Protein AF-A0A8S3XN56-F1 (afdb_monomer)

Organism: Parnassius apollo (NCBI:txid110799)

Structure (mmCIF, N/CA/C/O backbone):
data_AF-A0A8S3XN56-F1
#
_entry.id   AF-A0A8S3XN56-F1
#
loop_
_atom_site.group_PDB
_atom_site.id
_atom_site.type_symbol
_atom_site.label_atom_id
_atom_site.label_alt_id
_atom_site.label_comp_id
_atom_site.label_asym_id
_atom_site.label_entity_id
_atom_site.label_seq_id
_atom_site.pdbx_PDB_ins_code
_atom_site.Cartn_x
_atom_site.Cartn_y
_atom_site.Cartn_z
_atom_site.occupancy
_atom_site.B_iso_or_equiv
_atom_site.auth_seq_id
_atom_site.auth_comp_id
_atom_site.auth_asym_id
_atom_site.auth_atom_id
_atom_site.pdbx_PDB_model_num
ATOM 1 N N . MET A 1 1 ? 50.024 -3.790 -60.021 1.00 42.94 1 MET A N 1
ATOM 2 C CA . MET A 1 1 ? 49.875 -4.153 -61.451 1.00 42.94 1 MET A CA 1
ATOM 3 C C . MET A 1 1 ? 49.560 -2.948 -62.356 1.00 42.94 1 MET A C 1
ATOM 5 O O . MET A 1 1 ? 49.848 -3.046 -63.538 1.00 42.94 1 MET A O 1
ATOM 9 N N . SER A 1 2 ? 49.097 -1.800 -61.823 1.00 45.38 2 SER A N 1
ATOM 10 C CA . SER A 1 2 ? 48.849 -0.550 -62.585 1.00 45.38 2 SER A CA 1
ATOM 11 C C . SER A 1 2 ? 50.076 0.067 -63.274 1.00 45.38 2 SER A C 1
ATOM 13 O O . SER A 1 2 ? 50.008 0.407 -64.447 1.00 45.38 2 SER A O 1
ATOM 15 N N . ILE A 1 3 ? 51.227 0.124 -62.593 1.00 49.91 3 ILE A N 1
ATOM 16 C CA . ILE A 1 3 ? 52.418 0.859 -63.076 1.00 49.91 3 ILE A CA 1
ATOM 17 C C . ILE A 1 3 ? 52.986 0.272 -64.388 1.00 49.91 3 ILE A C 1
ATOM 19 O O . ILE A 1 3 ? 53.535 0.988 -65.223 1.00 49.91 3 ILE A O 1
ATOM 23 N N . LYS A 1 4 ? 52.823 -1.042 -64.613 1.00 47.56 4 LYS A N 1
ATOM 24 C CA . LYS A 1 4 ? 53.266 -1.703 -65.854 1.00 47.56 4 LYS A CA 1
ATOM 25 C C . LYS A 1 4 ? 52.364 -1.373 -67.045 1.00 47.56 4 LYS A C 1
ATOM 27 O O . LYS A 1 4 ? 52.871 -1.229 -68.156 1.00 47.56 4 LYS A O 1
ATOM 32 N N . LEU A 1 5 ? 51.053 -1.238 -66.826 1.00 55.50 5 LEU A N 1
ATOM 33 C CA . LEU A 1 5 ? 50.118 -0.876 -67.893 1.00 55.50 5 LEU A CA 1
ATOM 34 C C . LEU A 1 5 ? 50.294 0.594 -68.303 1.00 55.50 5 LEU A C 1
ATOM 36 O O . LEU A 1 5 ? 50.349 0.884 -69.495 1.00 55.50 5 LEU A O 1
ATOM 40 N N . GLU A 1 6 ? 50.496 1.492 -67.333 1.00 56.78 6 GLU A N 1
ATOM 41 C CA . GLU A 1 6 ? 50.754 2.919 -67.587 1.00 56.78 6 GLU A CA 1
ATOM 42 C C . GLU A 1 6 ? 52.058 3.150 -68.360 1.00 56.78 6 GLU A C 1
ATOM 44 O O . GLU A 1 6 ? 52.083 3.913 -69.325 1.00 56.78 6 GLU A O 1
ATOM 49 N N . SER A 1 7 ? 53.132 2.435 -68.004 1.00 53.41 7 SER A N 1
ATOM 50 C CA . SER A 1 7 ? 54.421 2.543 -68.699 1.00 53.41 7 SER A CA 1
ATOM 51 C C . SER A 1 7 ? 54.351 2.060 -70.152 1.00 53.41 7 SER A C 1
ATOM 53 O O . SER A 1 7 ? 54.976 2.654 -71.030 1.00 53.41 7 SER A O 1
ATOM 55 N N . THR A 1 8 ? 53.558 1.021 -70.423 1.00 66.25 8 THR A N 1
ATOM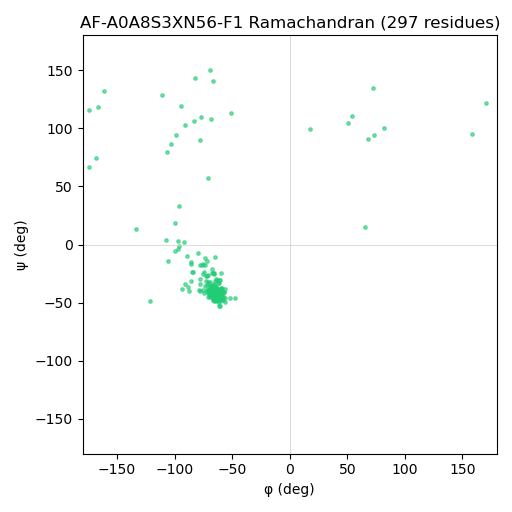 56 C CA . THR A 1 8 ? 53.422 0.465 -71.776 1.00 66.25 8 THR A CA 1
ATOM 57 C C . THR A 1 8 ? 52.564 1.372 -72.662 1.00 66.25 8 THR A C 1
ATOM 59 O O . THR A 1 8 ? 52.899 1.602 -73.821 1.00 66.25 8 THR A O 1
ATOM 62 N N . PHE A 1 9 ? 51.495 1.954 -72.113 1.00 68.69 9 PHE A N 1
ATOM 63 C CA . PHE A 1 9 ? 50.635 2.890 -72.838 1.00 68.69 9 PHE A CA 1
ATOM 64 C C . PHE A 1 9 ? 51.354 4.207 -73.164 1.00 68.69 9 PHE A C 1
ATOM 66 O O . PHE A 1 9 ? 51.283 4.690 -74.295 1.00 68.69 9 PHE A O 1
ATOM 73 N N . LEU A 1 10 ? 52.128 4.741 -72.214 1.00 69.94 10 LEU A N 1
ATOM 74 C CA . LEU A 1 10 ? 52.935 5.940 -72.436 1.00 69.94 10 LEU A CA 1
ATOM 75 C C . LEU A 1 10 ? 54.013 5.703 -73.504 1.00 69.94 10 LEU A C 1
ATOM 77 O O . LEU A 1 10 ? 54.217 6.556 -74.365 1.00 69.94 10 LEU A O 1
ATOM 81 N N . ALA A 1 11 ? 54.637 4.521 -73.518 1.00 68.44 11 ALA A N 1
ATOM 82 C CA . ALA A 1 11 ? 55.579 4.145 -74.569 1.00 68.44 11 ALA A CA 1
ATOM 83 C C . ALA A 1 11 ? 54.917 4.107 -75.960 1.00 68.44 11 ALA A C 1
ATOM 85 O O . ALA A 1 11 ? 55.487 4.623 -76.920 1.00 68.44 11 ALA A O 1
ATOM 86 N N . PHE A 1 12 ? 53.696 3.574 -76.076 1.00 71.38 12 PHE A N 1
ATOM 87 C CA . PHE A 1 12 ? 52.957 3.564 -77.344 1.00 71.38 12 PHE A CA 1
ATOM 88 C C . PHE A 1 12 ? 52.574 4.968 -77.825 1.00 71.38 12 PHE A C 1
ATOM 90 O O . PHE A 1 12 ? 52.713 5.257 -79.014 1.00 71.38 12 PHE A O 1
ATOM 97 N N . ILE A 1 13 ? 52.152 5.856 -76.920 1.00 75.19 13 ILE A N 1
ATOM 98 C CA . ILE A 1 13 ? 51.856 7.256 -77.261 1.00 75.19 13 ILE A CA 1
ATOM 99 C C . ILE A 1 13 ? 53.116 7.971 -77.757 1.00 75.19 13 ILE A C 1
ATOM 101 O O . ILE A 1 13 ? 53.068 8.650 -78.781 1.00 75.19 13 ILE A O 1
ATOM 105 N N . VAL A 1 14 ? 54.254 7.785 -77.084 1.00 71.69 14 VAL A N 1
ATOM 106 C CA . VAL A 1 14 ? 55.530 8.388 -77.500 1.00 71.69 14 VAL A CA 1
ATOM 107 C C . VAL A 1 14 ? 55.956 7.876 -78.878 1.00 71.69 14 VAL A C 1
ATOM 109 O O . VAL A 1 14 ? 56.330 8.677 -79.730 1.00 71.69 14 VAL A O 1
ATOM 112 N N . VAL A 1 15 ? 55.836 6.572 -79.144 1.00 70.94 15 VAL A N 1
ATOM 113 C CA . VAL A 1 15 ? 56.134 5.996 -80.468 1.00 70.94 15 VAL A CA 1
ATOM 114 C C . VAL A 1 15 ? 55.221 6.581 -81.546 1.00 70.94 15 VAL A C 1
ATOM 116 O O . VAL A 1 15 ? 55.694 6.932 -82.627 1.00 70.94 15 VAL A O 1
ATOM 119 N N . PHE A 1 16 ? 53.932 6.747 -81.254 1.00 71.31 16 PHE A N 1
ATOM 120 C CA . PHE A 1 16 ? 52.979 7.314 -82.204 1.00 71.31 16 PHE A CA 1
ATOM 121 C C . PHE A 1 16 ? 53.265 8.793 -82.498 1.00 71.31 16 PHE A C 1
ATOM 123 O O . PHE A 1 16 ? 53.235 9.205 -83.656 1.00 71.31 16 PHE A O 1
ATOM 130 N N . ILE A 1 17 ? 53.627 9.576 -81.476 1.00 71.50 17 ILE A N 1
ATOM 131 C CA . ILE A 1 17 ? 54.063 10.972 -81.624 1.00 71.50 17 ILE A CA 1
ATOM 132 C C . ILE A 1 17 ? 55.343 11.050 -82.463 1.00 71.50 17 ILE A C 1
ATOM 134 O O . ILE A 1 17 ? 55.423 11.873 -83.373 1.00 71.50 17 ILE A O 1
ATOM 138 N N . CYS A 1 18 ? 56.317 10.168 -82.220 1.00 65.00 18 CYS A N 1
ATOM 139 C CA . CYS A 1 18 ? 57.544 10.101 -83.011 1.00 65.00 18 CYS A CA 1
ATOM 140 C C . CYS A 1 18 ? 57.252 9.803 -84.488 1.00 65.00 18 CYS A C 1
ATOM 142 O O . CYS A 1 18 ? 57.761 10.508 -85.352 1.00 65.00 18 CYS A O 1
ATOM 144 N N . ILE A 1 19 ? 56.395 8.823 -84.794 1.00 67.56 19 ILE A N 1
ATOM 145 C CA . ILE A 1 19 ? 56.009 8.495 -86.179 1.00 67.56 19 ILE A CA 1
ATOM 146 C C . ILE A 1 19 ? 55.244 9.661 -86.825 1.00 67.56 19 ILE A C 1
ATOM 148 O O . ILE A 1 19 ? 55.511 10.016 -87.974 1.00 67.56 19 ILE A O 1
ATOM 152 N N . ALA A 1 20 ? 54.350 10.311 -86.077 1.00 68.62 20 ALA A N 1
ATOM 153 C CA . ALA A 1 20 ? 53.615 11.481 -86.547 1.00 68.62 20 ALA A CA 1
ATOM 154 C C . ALA A 1 20 ? 54.522 12.699 -86.809 1.00 68.62 20 ALA A C 1
ATOM 156 O O . ALA A 1 20 ? 54.166 13.537 -87.630 1.00 68.62 20 ALA A O 1
ATOM 157 N N . LEU A 1 21 ? 55.696 12.787 -86.168 1.00 66.19 21 LEU A N 1
ATOM 158 C CA . LEU A 1 21 ? 56.717 13.831 -86.371 1.00 66.19 21 LEU A CA 1
ATOM 159 C C . LEU A 1 21 ? 57.694 13.542 -87.528 1.00 66.19 21 LEU A C 1
ATOM 161 O O . LEU A 1 21 ? 58.329 14.471 -88.043 1.00 66.19 21 LEU A O 1
ATOM 165 N N . VAL A 1 22 ? 57.781 12.296 -88.004 1.00 67.69 22 VAL A N 1
ATOM 166 C CA . VAL A 1 22 ? 58.632 11.923 -89.153 1.00 67.69 22 VAL A CA 1
ATOM 167 C C . VAL A 1 22 ? 58.117 12.535 -90.462 1.00 67.69 22 VAL A C 1
ATOM 169 O O . VAL A 1 22 ? 58.895 13.079 -91.241 1.00 67.69 22 VAL A O 1
ATOM 172 N N . ILE A 1 23 ? 56.805 12.512 -90.698 1.00 63.59 23 ILE A N 1
ATOM 173 C CA . ILE A 1 23 ? 56.213 13.060 -91.932 1.00 63.59 23 ILE A CA 1
ATOM 174 C C . ILE A 1 23 ? 56.399 14.599 -92.021 1.00 63.59 23 ILE A C 1
ATOM 176 O O . ILE A 1 23 ? 56.833 15.089 -93.065 1.00 63.59 23 ILE A O 1
ATOM 180 N N . PRO A 1 24 ? 56.177 15.382 -90.944 1.00 62.69 24 PRO A N 1
ATOM 181 C CA . PRO A 1 24 ? 56.442 16.822 -90.910 1.00 62.69 24 PRO A CA 1
ATOM 182 C C . PRO A 1 24 ? 57.917 17.188 -91.058 1.00 62.69 24 PRO A C 1
ATOM 184 O O . PRO A 1 24 ? 58.244 18.127 -91.779 1.00 62.69 24 PRO A O 1
ATOM 187 N N . SER A 1 25 ? 58.819 16.458 -90.397 1.00 63.38 25 SER A N 1
ATOM 188 C CA . SER A 1 25 ? 60.258 16.734 -90.500 1.00 63.38 25 SER A CA 1
ATOM 189 C C . SER A 1 25 ? 60.778 16.499 -91.919 1.00 63.38 25 SER A C 1
ATOM 191 O O . SER A 1 25 ? 61.556 17.310 -92.422 1.00 63.38 25 SER A O 1
ATOM 193 N N . TYR A 1 26 ? 60.272 15.475 -92.610 1.00 69.06 26 TYR A N 1
ATOM 194 C CA . TYR A 1 26 ? 60.583 15.226 -94.017 1.00 69.06 26 TYR A CA 1
ATOM 195 C C . TYR A 1 26 ? 60.134 16.377 -94.936 1.00 69.06 26 TYR A C 1
ATOM 197 O O . TYR A 1 26 ? 60.900 16.821 -95.792 1.00 69.06 26 TYR A O 1
ATOM 205 N N . LEU A 1 27 ? 58.932 16.923 -94.724 1.00 64.12 27 LEU A N 1
ATOM 206 C CA . LEU A 1 27 ? 58.425 18.057 -95.506 1.00 64.12 27 LEU A CA 1
ATOM 207 C C . LEU A 1 27 ? 59.163 19.371 -95.212 1.00 64.12 27 LEU A C 1
ATOM 209 O O . LEU A 1 27 ? 59.367 20.167 -96.128 1.00 64.12 27 LEU A O 1
ATOM 213 N N . ILE A 1 28 ? 59.614 19.593 -93.973 1.00 67.00 28 ILE A N 1
ATOM 214 C CA . ILE A 1 28 ? 60.462 20.744 -93.617 1.00 67.00 28 ILE A CA 1
ATOM 215 C C . ILE A 1 28 ? 61.811 20.650 -94.331 1.00 67.00 28 ILE A C 1
ATOM 217 O O . ILE A 1 28 ? 62.260 21.639 -94.907 1.00 67.00 28 ILE A O 1
ATOM 221 N N . ILE A 1 29 ? 62.431 19.467 -94.354 1.00 67.75 29 ILE A N 1
ATOM 222 C CA . ILE A 1 29 ? 63.693 19.238 -95.069 1.00 67.75 29 ILE A CA 1
ATOM 223 C C . ILE A 1 29 ? 63.516 19.511 -96.567 1.00 67.75 29 ILE A C 1
ATOM 225 O O . ILE A 1 29 ? 64.332 20.218 -97.152 1.00 67.75 29 ILE A O 1
ATOM 229 N N . LEU A 1 30 ? 62.422 19.043 -97.174 1.00 65.12 30 LEU A N 1
ATOM 230 C CA . LEU A 1 30 ? 62.078 19.330 -98.573 1.00 65.12 30 LEU A CA 1
ATOM 231 C C . LEU A 1 30 ? 61.827 20.825 -98.824 1.00 65.12 30 LEU A C 1
ATOM 233 O O . LEU A 1 30 ? 62.267 21.363 -99.838 1.00 65.12 30 LEU A O 1
ATOM 237 N N . GLY A 1 31 ? 61.173 21.514 -97.887 1.00 65.38 31 GLY A N 1
ATOM 238 C CA . GLY A 1 31 ? 60.954 22.959 -97.944 1.00 65.38 31 GLY A CA 1
ATOM 239 C C . GLY A 1 31 ? 62.250 23.768 -97.845 1.00 65.38 31 GLY A C 1
ATOM 240 O O . GLY A 1 31 ? 62.410 24.750 -98.568 1.00 65.38 31 GLY A O 1
ATOM 241 N N . ILE A 1 32 ? 63.188 23.336 -96.998 1.00 69.00 32 ILE A N 1
ATOM 242 C CA . ILE A 1 32 ? 64.520 23.937 -96.863 1.00 69.00 32 ILE A CA 1
ATOM 243 C C . ILE A 1 32 ? 65.358 23.660 -98.119 1.00 69.00 32 ILE A C 1
ATOM 245 O O . ILE A 1 32 ? 65.963 24.584 -98.651 1.00 69.00 32 ILE A O 1
ATOM 249 N N . LEU A 1 33 ? 65.341 22.433 -98.651 1.00 65.50 33 LEU A N 1
ATOM 250 C CA . LEU A 1 33 ? 66.016 22.075 -99.907 1.00 65.50 33 LEU A CA 1
ATOM 251 C C . LEU A 1 33 ? 65.497 22.891 -101.096 1.00 65.50 33 LEU A C 1
ATOM 253 O O . LEU A 1 33 ? 66.298 23.357 -101.899 1.00 65.50 33 LEU A O 1
ATOM 257 N N . ALA A 1 34 ? 64.186 23.128 -101.175 1.00 61.50 34 ALA A N 1
ATOM 258 C CA . ALA A 1 34 ? 63.589 23.974 -102.207 1.00 61.50 34 ALA A CA 1
ATOM 259 C C . ALA A 1 34 ? 63.950 25.466 -102.046 1.00 61.50 34 ALA A C 1
ATOM 261 O O . ALA A 1 34 ? 64.078 26.187 -103.035 1.00 61.50 34 ALA A O 1
ATOM 262 N N . LEU A 1 35 ? 64.132 25.946 -100.810 1.00 60.94 35 LEU A N 1
ATOM 263 C CA . LEU A 1 35 ? 64.611 27.307 -100.535 1.00 60.94 35 LEU A CA 1
ATOM 264 C C . LEU A 1 35 ? 66.091 27.477 -100.902 1.00 60.94 35 LEU A C 1
ATOM 266 O O . LEU A 1 35 ? 66.457 28.498 -101.477 1.00 60.94 35 LEU A O 1
ATOM 270 N N . ILE A 1 36 ? 66.921 26.469 -100.624 1.00 62.78 36 ILE A N 1
ATOM 271 C CA . ILE A 1 36 ? 68.349 26.465 -100.969 1.00 62.78 36 ILE A CA 1
ATOM 272 C C . ILE A 1 36 ? 68.543 26.321 -102.486 1.00 62.78 36 ILE A C 1
ATOM 274 O O . ILE A 1 36 ? 69.375 27.016 -103.062 1.00 62.78 36 ILE A O 1
ATOM 278 N N . SER A 1 37 ? 67.746 25.489 -103.169 1.00 57.16 37 SER A N 1
ATOM 279 C CA . SER A 1 37 ? 67.800 25.402 -104.636 1.00 57.16 37 SER A CA 1
ATOM 280 C C . SER A 1 37 ? 67.358 26.711 -105.290 1.00 57.16 37 SER A C 1
ATOM 282 O O . SER A 1 37 ? 67.952 27.136 -106.275 1.00 57.16 37 SER A O 1
ATOM 284 N N . SER A 1 38 ? 66.365 27.392 -104.707 1.00 56.84 38 SER A N 1
ATOM 285 C CA . SER A 1 38 ? 65.930 28.714 -105.163 1.00 56.84 38 SER A CA 1
ATOM 286 C C . SER A 1 38 ? 66.979 29.805 -104.936 1.00 56.84 38 SER A C 1
ATOM 288 O O . SER A 1 38 ? 66.940 30.802 -105.650 1.00 56.84 38 SER A O 1
ATOM 290 N N . SER A 1 39 ? 67.897 29.652 -103.975 1.00 51.72 39 SER A N 1
ATOM 291 C CA . SER A 1 39 ? 68.982 30.618 -103.756 1.00 51.72 39 SER A CA 1
ATOM 292 C C . SER A 1 39 ? 70.242 30.319 -104.576 1.00 51.72 39 SER A C 1
ATOM 294 O O . SER A 1 39 ? 71.150 31.141 -104.579 1.00 51.72 39 SER A O 1
ATOM 296 N N . SER A 1 40 ? 70.325 29.153 -105.231 1.00 48.62 40 SER A N 1
ATOM 297 C CA . SER A 1 40 ? 71.518 28.691 -105.961 1.00 48.62 40 SER A CA 1
ATOM 298 C C . SER A 1 40 ? 71.457 28.913 -107.479 1.00 48.62 40 SER A C 1
ATOM 300 O O . SER A 1 40 ? 72.450 28.658 -108.159 1.00 48.62 40 SER A O 1
ATOM 302 N N . SER A 1 41 ? 70.335 29.379 -108.033 1.00 49.50 41 SER A N 1
ATOM 303 C CA . SER A 1 41 ? 70.214 29.704 -109.461 1.00 49.50 41 SER A CA 1
ATOM 304 C C . SER A 1 41 ? 70.269 31.212 -109.678 1.00 49.50 41 SER A C 1
ATOM 306 O O . SER A 1 41 ? 69.244 31.886 -109.740 1.00 49.50 41 SER A O 1
ATOM 308 N N . GLY A 1 42 ? 71.492 31.723 -109.794 1.00 41.22 42 GLY A N 1
ATOM 309 C CA . GLY A 1 42 ? 71.776 33.103 -110.161 1.00 41.22 42 GLY A CA 1
ATOM 310 C C . GLY A 1 42 ? 73.270 33.336 -110.351 1.00 41.22 42 GLY A C 1
ATOM 311 O O . GLY A 1 42 ? 73.854 34.015 -109.523 1.00 41.22 42 GLY A O 1
ATOM 312 N N . ASP A 1 43 ? 73.870 32.719 -111.378 1.00 40.47 43 ASP A N 1
ATOM 313 C CA . ASP A 1 43 ? 74.909 33.361 -112.199 1.00 40.47 43 ASP A CA 1
ATOM 314 C C . ASP A 1 43 ? 75.188 32.580 -113.508 1.00 40.47 43 ASP A C 1
ATOM 316 O O . ASP A 1 43 ? 75.593 31.420 -113.512 1.00 40.47 43 ASP A O 1
ATOM 320 N N . GLU A 1 44 ? 74.916 33.303 -114.599 1.00 41.41 44 GLU A N 1
ATOM 321 C CA . GLU A 1 44 ? 75.555 33.345 -115.925 1.00 41.41 44 GLU A CA 1
ATOM 322 C C . GLU A 1 44 ? 75.275 32.340 -117.086 1.00 41.41 44 GLU A C 1
ATOM 324 O O . GLU A 1 44 ? 75.846 31.262 -117.194 1.00 41.41 44 GLU A O 1
ATOM 329 N N . ILE A 1 45 ? 74.420 32.837 -118.007 1.00 43.78 45 ILE A N 1
ATOM 330 C CA . ILE A 1 45 ? 74.507 32.988 -119.489 1.00 43.78 45 ILE A CA 1
ATOM 331 C C . ILE A 1 45 ? 74.834 31.767 -120.394 1.00 43.78 45 ILE A C 1
ATOM 333 O O . ILE A 1 45 ? 75.974 31.342 -120.496 1.00 43.78 45 ILE A O 1
ATOM 337 N N . GLU A 1 46 ? 73.852 31.299 -121.188 1.00 36.97 46 GLU A N 1
ATOM 338 C CA . GLU A 1 46 ? 73.750 31.519 -122.657 1.00 36.97 46 GLU A CA 1
ATOM 339 C C . GLU A 1 46 ? 72.649 30.656 -123.316 1.00 36.97 46 GLU A C 1
ATOM 341 O O . GLU A 1 46 ? 72.658 29.432 -123.286 1.00 36.97 46 GLU A O 1
ATOM 346 N N . THR A 1 47 ? 71.720 31.364 -123.965 1.00 38.91 47 THR A N 1
ATOM 347 C CA . THR A 1 47 ? 70.966 31.000 -125.179 1.00 38.91 47 THR A CA 1
ATOM 348 C C . THR A 1 47 ? 70.254 29.641 -125.243 1.00 38.91 47 THR A C 1
ATOM 350 O O . THR A 1 47 ? 70.834 28.630 -125.623 1.00 38.91 47 THR A O 1
ATOM 353 N N . GLY A 1 48 ? 68.923 29.650 -125.091 1.00 32.25 48 GLY A N 1
ATOM 354 C CA . GLY A 1 48 ? 68.102 28.567 -125.638 1.00 32.25 48 GLY A CA 1
ATOM 355 C C . GLY A 1 48 ? 66.731 28.372 -125.006 1.00 32.25 48 GLY A C 1
ATOM 356 O O . GLY A 1 48 ? 66.591 27.583 -124.087 1.00 32.25 48 GLY A O 1
ATOM 357 N N . ALA A 1 49 ? 65.729 28.989 -125.636 1.00 31.92 49 ALA A N 1
ATOM 358 C CA . ALA A 1 49 ? 64.326 28.570 -125.683 1.00 31.92 49 ALA A CA 1
ATOM 359 C C . ALA A 1 49 ? 63.429 28.699 -124.429 1.00 31.92 49 ALA A C 1
ATOM 361 O O . ALA A 1 49 ? 63.722 28.231 -123.339 1.00 31.92 49 ALA A O 1
ATOM 362 N N . LEU A 1 50 ? 62.227 29.217 -124.721 1.00 32.84 50 LEU A N 1
ATOM 363 C CA . LEU A 1 50 ? 60.964 29.049 -123.998 1.00 32.84 50 LEU A CA 1
ATOM 364 C C . LEU A 1 50 ? 60.890 29.697 -122.605 1.00 32.84 50 LEU A C 1
ATOM 366 O O . LEU A 1 50 ? 61.151 29.066 -121.592 1.00 32.84 50 LEU A O 1
ATOM 370 N N . PHE A 1 51 ? 60.433 30.951 -122.560 1.00 32.47 51 PHE A N 1
ATOM 371 C CA . PHE A 1 51 ? 59.925 31.572 -121.334 1.00 32.47 51 PHE A CA 1
ATOM 372 C C . PHE A 1 51 ? 58.506 31.058 -121.024 1.00 32.47 51 PHE A C 1
ATOM 374 O O . PHE A 1 51 ? 57.560 31.451 -121.712 1.00 32.47 51 PHE A O 1
ATOM 381 N N . PRO A 1 52 ? 58.293 30.242 -119.981 1.00 42.97 52 PRO A N 1
ATOM 382 C CA . PRO A 1 52 ? 57.222 30.484 -119.031 1.00 42.97 52 PRO A CA 1
ATOM 383 C C . PRO A 1 52 ? 57.715 31.525 -118.023 1.00 42.97 52 PRO A C 1
ATOM 385 O O . PRO A 1 52 ? 58.874 31.490 -117.654 1.00 42.97 52 PRO A O 1
ATOM 388 N N . GLU A 1 53 ? 56.861 32.432 -117.571 1.00 36.53 53 GLU A N 1
ATOM 389 C CA . GLU A 1 53 ? 57.008 33.159 -116.301 1.00 36.53 53 GLU A CA 1
ATOM 390 C C . GLU A 1 53 ? 55.725 33.985 -116.132 1.00 36.53 53 GLU A C 1
ATOM 392 O O . GLU A 1 53 ? 55.419 34.852 -116.948 1.00 36.53 53 GLU A O 1
ATOM 397 N N . THR A 1 54 ? 54.935 33.685 -115.102 1.00 37.81 54 THR A N 1
ATOM 398 C CA . THR A 1 54 ? 54.221 34.693 -114.293 1.00 37.81 54 THR A CA 1
ATOM 399 C C . THR A 1 54 ? 53.647 34.030 -113.036 1.00 37.81 54 THR A C 1
ATOM 401 O O . THR A 1 54 ? 52.463 33.730 -112.910 1.00 37.81 54 THR A O 1
ATOM 404 N N . THR A 1 55 ? 54.550 33.738 -112.100 1.00 49.06 55 THR A N 1
ATOM 405 C CA . THR A 1 55 ? 54.467 34.169 -110.693 1.00 49.06 55 THR A CA 1
ATOM 406 C C . THR A 1 55 ? 53.097 34.650 -110.163 1.00 49.06 55 THR A C 1
ATOM 408 O O . THR A 1 55 ? 52.759 35.831 -110.247 1.00 49.06 55 THR A O 1
ATOM 411 N N . LYS A 1 56 ? 52.359 33.775 -109.452 1.00 43.56 56 LYS A N 1
ATOM 412 C CA . LYS A 1 56 ? 51.484 34.188 -108.330 1.00 43.56 56 LYS A CA 1
ATOM 413 C C . LYS A 1 56 ? 51.103 33.023 -107.399 1.00 43.56 56 LYS A C 1
ATOM 415 O O . LYS A 1 56 ? 50.598 32.010 -107.852 1.00 43.56 56 LYS A O 1
ATOM 420 N N . SER A 1 57 ? 51.257 33.257 -106.088 1.00 48.34 57 SER A N 1
ATOM 421 C CA . SER A 1 57 ? 50.722 32.486 -104.944 1.00 48.34 57 SER A CA 1
ATOM 422 C C . SER A 1 57 ? 51.351 31.118 -104.620 1.00 48.34 57 SER A C 1
ATOM 424 O O . SER A 1 57 ? 50.888 30.092 -105.089 1.00 48.34 57 SER A O 1
ATOM 426 N N . ASN A 1 58 ? 52.329 31.092 -103.701 1.00 56.75 58 ASN A N 1
ATOM 427 C CA . ASN A 1 58 ? 52.767 29.857 -103.014 1.00 56.75 58 ASN A CA 1
ATOM 428 C C . ASN A 1 58 ? 52.920 30.030 -101.477 1.00 56.75 58 ASN A C 1
ATOM 430 O O . ASN A 1 58 ? 53.538 29.212 -100.798 1.00 56.75 58 ASN A O 1
ATOM 434 N N . TRP A 1 59 ? 52.394 31.129 -100.912 1.00 55.19 59 TRP A N 1
ATOM 435 C CA . TRP A 1 59 ? 52.359 31.379 -99.457 1.00 55.19 59 TRP A CA 1
ATOM 436 C C . TRP A 1 59 ? 51.076 30.846 -98.804 1.00 55.19 59 TRP A C 1
ATOM 438 O O . TRP A 1 59 ? 51.124 30.367 -97.673 1.00 55.19 59 TRP A O 1
ATOM 448 N N . GLY A 1 60 ? 49.946 30.885 -99.522 1.00 60.03 60 GLY A N 1
ATOM 449 C CA . GLY A 1 60 ? 48.656 30.388 -99.034 1.00 60.03 60 GLY A CA 1
ATOM 450 C C . GLY A 1 60 ? 48.667 28.882 -98.782 1.00 60.03 60 GLY A C 1
ATOM 451 O O . GLY A 1 60 ? 48.264 28.447 -97.710 1.00 60.03 60 GLY A O 1
ATOM 452 N N . ASP A 1 61 ? 49.228 28.104 -99.707 1.00 61.75 61 ASP A N 1
ATOM 453 C CA . ASP A 1 61 ? 49.264 26.641 -99.599 1.00 61.75 61 ASP A CA 1
ATOM 454 C C . ASP A 1 61 ? 50.175 26.173 -98.458 1.00 61.75 61 ASP A C 1
ATOM 456 O O . ASP A 1 61 ? 49.833 25.260 -97.709 1.00 61.75 61 ASP A O 1
ATOM 460 N N . LYS A 1 62 ? 51.301 26.862 -98.235 1.00 64.50 62 LYS A N 1
ATOM 461 C CA . LYS A 1 62 ? 52.203 26.584 -97.106 1.00 64.50 62 LYS A CA 1
ATOM 462 C C . LYS A 1 62 ? 51.572 26.939 -95.756 1.00 64.50 62 LYS A C 1
ATOM 464 O O . LYS A 1 62 ? 51.703 26.170 -94.804 1.00 64.50 62 LYS A O 1
ATOM 469 N N . LEU A 1 63 ? 50.861 28.066 -95.670 1.00 65.94 63 LEU A N 1
ATOM 470 C CA . LEU A 1 63 ? 50.118 28.454 -94.467 1.00 65.94 63 LEU A CA 1
ATOM 471 C C . LEU A 1 63 ? 48.960 27.481 -94.197 1.00 65.94 63 LEU A C 1
ATOM 473 O O . LEU A 1 63 ? 48.736 27.098 -93.054 1.00 65.94 63 LEU A O 1
ATOM 477 N N . LEU A 1 64 ? 48.256 27.035 -95.239 1.00 67.94 64 LEU A N 1
ATOM 478 C CA . LEU A 1 64 ? 47.159 26.073 -95.140 1.00 67.94 64 LEU A CA 1
ATOM 479 C C . LEU A 1 64 ? 47.648 24.715 -94.615 1.00 67.94 64 LEU A C 1
ATOM 481 O O . LEU A 1 64 ? 47.025 24.137 -93.725 1.00 67.94 64 LEU A O 1
ATOM 485 N N . VAL A 1 65 ? 48.795 24.228 -95.099 1.00 73.06 65 VAL A N 1
ATOM 486 C CA . VAL A 1 65 ? 49.429 22.997 -94.591 1.00 73.06 65 VAL A CA 1
ATOM 487 C C . VAL A 1 65 ? 49.859 23.158 -93.127 1.00 73.06 65 VAL A C 1
ATOM 489 O O . VAL A 1 65 ? 49.635 22.263 -92.315 1.00 73.06 65 VAL A O 1
ATOM 492 N N . PHE A 1 66 ? 50.402 24.315 -92.746 1.00 71.69 66 PHE A N 1
ATOM 493 C CA . PHE A 1 66 ? 50.755 24.587 -91.350 1.00 71.69 66 PHE A CA 1
ATOM 494 C C . PHE A 1 66 ? 49.522 24.649 -90.430 1.00 71.69 66 PHE A C 1
ATOM 496 O O . PHE A 1 66 ? 49.523 24.072 -89.344 1.00 71.69 66 PHE A O 1
ATOM 503 N N . MET A 1 67 ? 48.443 25.299 -90.872 1.00 68.12 67 MET A N 1
ATOM 504 C CA . MET A 1 67 ? 47.206 25.428 -90.094 1.00 68.12 67 MET A CA 1
ATOM 505 C C . MET A 1 67 ? 46.460 24.097 -89.967 1.00 68.12 67 MET A C 1
ATOM 507 O O . MET A 1 67 ? 45.942 23.786 -88.896 1.00 68.12 67 MET A O 1
ATOM 511 N N . THR A 1 68 ? 46.440 23.282 -91.023 1.00 72.00 68 THR A N 1
ATOM 512 C CA . THR A 1 68 ? 45.875 21.924 -90.965 1.00 72.00 68 THR A CA 1
ATOM 513 C C . THR A 1 68 ? 46.693 21.022 -90.043 1.00 72.00 68 THR A C 1
ATOM 515 O O . THR A 1 68 ? 46.114 20.283 -89.251 1.00 72.00 68 THR A O 1
ATOM 518 N N . PHE A 1 69 ? 48.022 21.143 -90.043 1.00 70.00 69 PHE A N 1
ATOM 519 C CA . PHE A 1 69 ? 48.890 20.439 -89.097 1.00 70.00 69 PHE A CA 1
ATOM 520 C C . PHE A 1 69 ? 48.639 20.854 -87.640 1.00 70.00 69 PHE A C 1
ATOM 522 O O . PHE A 1 69 ? 48.469 19.996 -86.772 1.00 70.00 69 PHE A O 1
ATOM 529 N N . PHE A 1 70 ? 48.550 22.160 -87.374 1.00 71.38 70 PHE A N 1
ATOM 530 C CA . PHE A 1 70 ? 48.221 22.675 -86.046 1.00 71.38 70 PHE A CA 1
ATOM 531 C C . PHE A 1 70 ? 46.847 22.177 -85.573 1.00 71.38 70 PHE A C 1
ATOM 533 O O . PHE A 1 70 ? 46.707 21.756 -84.426 1.00 71.38 70 PHE A O 1
ATOM 540 N N . ALA A 1 71 ? 45.854 22.144 -86.468 1.00 70.25 71 ALA A N 1
ATOM 541 C CA . ALA A 1 71 ? 44.526 21.620 -86.169 1.00 70.25 71 ALA A CA 1
ATOM 542 C C . ALA A 1 71 ? 44.545 20.116 -85.840 1.00 70.25 71 ALA A C 1
ATOM 544 O O . ALA A 1 71 ? 43.907 19.703 -84.875 1.00 70.25 71 ALA A O 1
ATOM 545 N N . VAL A 1 72 ? 45.308 19.299 -86.576 1.00 77.31 72 VAL A N 1
ATOM 546 C CA . VAL A 1 72 ? 45.427 17.855 -86.298 1.00 77.31 72 VAL A CA 1
ATOM 547 C C . VAL A 1 72 ? 46.101 17.605 -84.949 1.00 77.31 72 VAL A C 1
ATOM 549 O O . VAL A 1 72 ? 45.603 16.796 -84.168 1.00 77.31 72 VAL A O 1
ATOM 552 N N . ILE A 1 73 ? 47.177 18.330 -84.625 1.00 74.75 73 ILE A N 1
ATOM 553 C CA . ILE A 1 73 ? 47.826 18.230 -83.308 1.00 74.75 73 ILE A CA 1
ATOM 554 C C . ILE A 1 73 ? 46.857 18.627 -82.196 1.00 74.75 73 ILE A C 1
ATOM 556 O O . ILE A 1 73 ? 46.743 17.910 -81.200 1.00 74.75 73 ILE A O 1
ATOM 560 N N . LEU A 1 74 ? 46.137 19.736 -82.372 1.00 72.75 74 LEU A N 1
ATOM 561 C CA . LEU A 1 74 ? 45.135 20.187 -81.413 1.00 72.75 74 LEU A CA 1
ATOM 562 C C . LEU A 1 74 ? 44.065 19.105 -81.204 1.00 72.75 74 LEU A C 1
ATOM 564 O O . LEU A 1 74 ? 43.758 18.764 -80.065 1.00 72.75 74 LEU A O 1
ATOM 568 N N . CYS A 1 75 ? 43.554 18.497 -82.278 1.00 72.81 75 CYS A N 1
ATOM 569 C CA . CYS A 1 75 ? 42.602 17.390 -82.198 1.00 72.81 75 CYS A CA 1
ATOM 570 C C . CYS A 1 75 ? 43.177 16.173 -81.458 1.00 72.81 75 CYS A C 1
ATOM 572 O O . CYS A 1 75 ? 42.487 15.605 -80.613 1.00 72.81 75 CYS A O 1
ATOM 574 N N . CYS A 1 76 ? 44.431 15.790 -81.706 1.00 75.50 76 CYS A N 1
ATOM 575 C CA . CYS A 1 76 ? 45.075 14.689 -80.987 1.00 75.50 76 CYS A CA 1
ATOM 576 C C . CYS A 1 76 ? 45.211 14.975 -79.483 1.00 75.50 76 CYS A C 1
ATOM 578 O O . CYS A 1 76 ? 44.927 14.094 -78.671 1.00 75.50 76 CYS A O 1
ATOM 580 N N . ILE A 1 77 ? 45.584 16.203 -79.105 1.00 72.75 77 ILE A N 1
ATOM 581 C CA . ILE A 1 77 ? 45.668 16.625 -77.698 1.00 72.75 77 ILE A CA 1
ATOM 582 C C . ILE A 1 77 ? 44.283 16.582 -77.042 1.00 72.75 77 ILE A C 1
ATOM 584 O O . ILE A 1 77 ? 44.151 16.081 -75.927 1.00 72.75 77 ILE A O 1
ATOM 588 N N . LEU A 1 78 ? 43.243 17.051 -77.737 1.00 72.44 78 LEU A N 1
ATOM 589 C CA . LEU A 1 78 ? 41.870 17.034 -77.226 1.00 72.44 78 LEU A CA 1
ATOM 590 C C . LEU A 1 78 ? 41.344 15.606 -77.029 1.00 72.44 78 LEU A C 1
ATOM 592 O O . LEU A 1 78 ? 40.743 15.317 -75.995 1.00 72.44 78 LEU A O 1
ATOM 596 N N . ILE A 1 79 ? 41.600 14.696 -77.974 1.00 77.38 79 ILE A N 1
ATOM 597 C CA . ILE A 1 79 ? 41.191 13.287 -77.864 1.00 77.38 79 ILE A CA 1
ATOM 598 C C . ILE A 1 79 ? 41.931 12.602 -76.706 1.00 77.38 79 ILE A C 1
ATOM 600 O O . ILE A 1 79 ? 41.300 11.929 -75.890 1.00 77.38 79 ILE A O 1
ATOM 604 N N . ALA A 1 80 ? 43.245 12.813 -76.579 1.00 76.31 80 ALA A N 1
ATOM 605 C CA . ALA A 1 80 ? 44.026 12.280 -75.462 1.00 76.31 80 ALA A CA 1
ATOM 606 C C . ALA A 1 80 ? 43.549 12.840 -74.109 1.00 76.31 80 ALA A C 1
ATOM 608 O O . ALA A 1 80 ? 43.404 12.089 -73.143 1.00 76.31 80 ALA A O 1
ATOM 609 N N . GLY A 1 81 ? 43.234 14.138 -74.054 1.00 74.69 81 GLY A N 1
ATOM 610 C CA . GLY A 1 81 ? 42.677 14.792 -72.872 1.00 74.69 81 GLY A CA 1
ATOM 611 C C . GLY A 1 81 ? 41.326 14.209 -72.453 1.00 74.69 81 GLY A C 1
ATOM 612 O O . GLY A 1 81 ? 41.117 13.939 -71.271 1.00 74.69 81 GLY A O 1
ATOM 613 N N . MET A 1 82 ? 40.432 13.937 -73.409 1.00 76.81 82 MET A N 1
ATOM 614 C CA . MET A 1 82 ? 39.135 13.314 -73.120 1.00 76.81 82 MET A CA 1
ATOM 615 C C . MET A 1 82 ? 39.276 11.893 -72.567 1.00 76.81 82 MET A C 1
ATOM 617 O O . MET A 1 82 ? 38.578 11.543 -71.617 1.00 76.81 82 MET A O 1
ATOM 621 N N . ILE A 1 83 ? 40.193 11.088 -73.109 1.00 76.69 83 ILE A N 1
ATOM 622 C CA . ILE A 1 83 ? 40.428 9.718 -72.629 1.00 76.69 83 ILE A CA 1
ATOM 623 C C . ILE A 1 83 ? 40.962 9.736 -71.189 1.00 76.69 83 ILE A C 1
ATOM 625 O O . ILE A 1 83 ? 40.432 9.028 -70.334 1.00 76.69 83 ILE A O 1
ATOM 629 N N . LEU A 1 84 ? 41.949 10.589 -70.894 1.00 73.25 84 LEU A N 1
ATOM 630 C CA . LEU A 1 84 ? 42.511 10.719 -69.544 1.00 73.25 84 LEU A CA 1
ATOM 631 C C . LEU A 1 84 ? 41.478 11.230 -68.531 1.00 73.25 84 LEU A C 1
ATOM 633 O O . LEU A 1 84 ? 41.393 10.708 -67.419 1.00 73.25 84 LE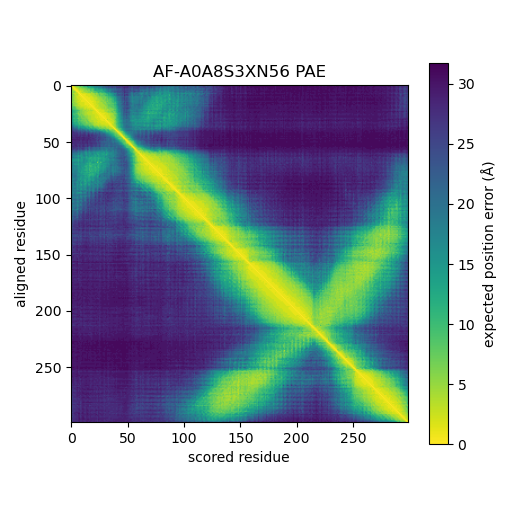U A O 1
ATOM 637 N N . SER A 1 85 ? 40.662 12.214 -68.915 1.00 75.38 85 SER A N 1
ATOM 638 C CA . SER A 1 85 ? 39.619 12.755 -68.040 1.00 75.38 85 SER A CA 1
ATOM 639 C C . SER A 1 85 ? 38.520 11.729 -67.753 1.00 75.38 85 SER A C 1
ATOM 641 O O . SER A 1 85 ? 38.006 11.681 -66.632 1.00 75.38 85 SER A O 1
ATOM 643 N N . ASN A 1 86 ? 38.150 10.913 -68.743 1.00 80.38 86 ASN A N 1
ATOM 644 C CA . ASN A 1 86 ? 37.130 9.879 -68.580 1.00 80.38 86 ASN A CA 1
ATOM 645 C C . ASN A 1 86 ? 37.621 8.763 -67.645 1.00 80.38 86 ASN A C 1
ATOM 647 O O . ASN A 1 86 ? 36.906 8.362 -66.730 1.00 80.38 86 ASN A O 1
ATOM 651 N N . GLU A 1 87 ? 38.874 8.335 -67.803 1.00 79.62 87 GLU A N 1
ATOM 652 C CA . GLU A 1 87 ? 39.470 7.306 -66.948 1.00 79.62 87 GLU A CA 1
ATOM 653 C C . GLU A 1 87 ? 39.582 7.770 -65.487 1.00 79.62 87 GLU A C 1
ATOM 655 O O . GLU A 1 87 ? 39.170 7.059 -64.568 1.00 79.62 87 GLU A O 1
ATOM 660 N N . GLN A 1 88 ? 40.042 9.005 -65.253 1.00 77.19 88 GLN A N 1
ATOM 661 C CA . GLN A 1 88 ? 40.085 9.574 -63.901 1.00 77.19 88 GLN A CA 1
ATOM 662 C C . GLN A 1 88 ? 38.689 9.715 -63.283 1.00 77.19 88 GLN A C 1
ATOM 664 O O . GLN A 1 88 ? 38.506 9.417 -62.102 1.00 77.19 88 GLN A O 1
ATOM 669 N N . SER A 1 89 ? 37.688 10.108 -64.076 1.00 74.38 89 SER A N 1
ATOM 670 C CA . SER A 1 89 ? 36.300 10.210 -63.611 1.00 74.38 89 SER A CA 1
ATOM 671 C C . SER A 1 89 ? 35.727 8.839 -63.251 1.00 74.38 89 SER A C 1
ATOM 673 O O . SER A 1 89 ? 35.054 8.700 -62.230 1.00 74.38 89 SER A O 1
ATOM 675 N N . HIS A 1 90 ? 36.032 7.803 -64.033 1.00 78.31 90 HIS A N 1
ATOM 676 C CA . HIS A 1 90 ? 35.602 6.436 -63.756 1.00 78.31 90 HIS A CA 1
ATOM 677 C C . HIS A 1 90 ? 36.248 5.880 -62.473 1.00 78.31 90 HIS A C 1
ATOM 679 O O . HIS A 1 90 ? 35.557 5.314 -61.616 1.00 78.31 90 HIS A O 1
ATOM 685 N N . MET A 1 91 ? 37.551 6.101 -62.271 1.00 76.62 91 MET A N 1
ATOM 686 C CA . MET A 1 91 ? 38.231 5.716 -61.028 1.00 76.62 91 MET A CA 1
ATOM 687 C C . MET A 1 91 ? 37.687 6.480 -59.808 1.00 76.62 91 MET A C 1
ATOM 689 O O . MET A 1 91 ? 37.451 5.884 -58.755 1.00 76.62 91 MET A O 1
ATOM 693 N N . ALA A 1 92 ? 37.409 7.780 -59.939 1.00 72.06 92 ALA A N 1
ATOM 694 C CA . ALA A 1 92 ? 36.812 8.575 -58.864 1.00 72.06 92 ALA A CA 1
ATOM 695 C C . ALA A 1 92 ? 35.372 8.126 -58.537 1.00 72.06 92 ALA A C 1
ATOM 697 O O . ALA A 1 92 ? 34.993 8.022 -57.366 1.00 72.06 92 ALA A O 1
ATOM 698 N N . ALA A 1 93 ? 34.572 7.794 -59.553 1.00 74.06 93 ALA A N 1
ATOM 699 C CA . ALA A 1 93 ? 33.202 7.308 -59.385 1.00 74.06 93 ALA A CA 1
ATOM 700 C C . ALA A 1 93 ? 33.146 5.918 -58.724 1.00 74.06 93 ALA A C 1
ATOM 702 O O . ALA A 1 93 ? 32.267 5.645 -57.907 1.00 74.06 93 ALA A O 1
ATOM 703 N N . THR A 1 94 ? 34.088 5.031 -59.045 1.00 77.62 94 THR A N 1
ATOM 704 C CA . THR A 1 94 ? 34.153 3.692 -58.432 1.00 77.62 94 THR A CA 1
ATOM 705 C C . THR A 1 94 ? 34.673 3.742 -56.995 1.00 77.62 94 THR A C 1
ATOM 707 O O . THR A 1 94 ? 34.085 3.110 -56.116 1.00 77.62 94 THR A O 1
ATOM 710 N N . SER A 1 95 ? 35.698 4.556 -56.725 1.00 75.56 95 SER A N 1
ATOM 711 C CA . SER A 1 95 ? 36.219 4.778 -55.370 1.00 75.56 95 SER A CA 1
ATOM 712 C C . SER A 1 95 ? 35.170 5.412 -54.444 1.00 75.56 95 SER A C 1
ATOM 714 O O . SER A 1 95 ? 34.937 4.918 -53.341 1.00 75.56 95 SER A O 1
ATOM 716 N N . SER A 1 96 ? 34.448 6.439 -54.913 1.00 70.12 96 SER A N 1
ATOM 717 C CA . SER A 1 96 ? 33.390 7.093 -54.123 1.00 70.12 96 SER A CA 1
ATOM 718 C C . SER A 1 96 ? 32.227 6.157 -53.782 1.00 70.12 96 SER A C 1
ATOM 720 O O . SER A 1 96 ? 31.773 6.153 -52.640 1.00 70.12 96 SER A O 1
ATOM 722 N N . ARG A 1 97 ? 31.780 5.304 -54.713 1.00 74.50 97 ARG A N 1
ATOM 723 C CA . ARG A 1 97 ? 30.745 4.292 -54.426 1.00 74.50 97 ARG A CA 1
ATOM 724 C C . ARG A 1 97 ? 31.179 3.291 -53.363 1.00 74.50 97 ARG A C 1
ATOM 726 O O . ARG A 1 97 ? 30.369 2.922 -52.520 1.00 74.50 97 ARG A O 1
ATOM 733 N N . ASN A 1 98 ? 32.440 2.866 -53.386 1.00 81.31 98 ASN A N 1
ATOM 734 C CA . ASN A 1 98 ? 32.955 1.943 -52.380 1.00 81.31 98 ASN A CA 1
ATOM 735 C C . ASN A 1 98 ? 32.974 2.588 -50.985 1.00 81.31 98 ASN A C 1
ATOM 737 O O . ASN A 1 98 ? 32.522 1.980 -50.022 1.00 81.31 98 ASN A O 1
ATOM 741 N N . VAL A 1 99 ? 33.412 3.849 -50.889 1.00 82.94 99 VAL A N 1
ATOM 742 C CA . VAL A 1 99 ? 33.398 4.610 -49.627 1.00 82.94 99 VAL A CA 1
ATOM 743 C C . VAL A 1 99 ? 31.972 4.796 -49.100 1.00 82.94 99 VAL A C 1
ATOM 745 O O . VAL A 1 99 ? 31.739 4.600 -47.911 1.00 82.94 99 VAL A O 1
ATOM 748 N N . VAL A 1 100 ? 31.006 5.114 -49.968 1.00 80.69 100 VAL A N 1
ATOM 749 C CA . VAL A 1 100 ? 29.593 5.261 -49.575 1.00 80.69 100 VAL A CA 1
ATOM 750 C C . VAL A 1 100 ? 29.002 3.933 -49.106 1.00 80.69 100 VAL A C 1
ATOM 752 O O . VAL A 1 100 ? 28.325 3.903 -48.084 1.00 80.69 100 VAL A O 1
ATOM 755 N N . ASN A 1 101 ? 29.287 2.827 -49.795 1.00 84.69 101 ASN A N 1
ATOM 756 C CA . ASN A 1 101 ? 28.813 1.509 -49.373 1.00 84.69 101 ASN A CA 1
ATOM 757 C C . ASN A 1 101 ? 29.407 1.093 -48.022 1.00 84.69 101 ASN A C 1
ATOM 759 O O . ASN A 1 101 ? 28.669 0.586 -47.179 1.00 84.69 101 ASN A O 1
ATOM 763 N N . CYS A 1 102 ? 30.699 1.344 -47.790 1.00 86.12 102 CYS A N 1
ATOM 764 C CA . CYS A 1 102 ? 31.317 1.116 -46.484 1.00 86.12 102 CYS A CA 1
ATOM 765 C C . CYS A 1 102 ? 30.678 1.993 -45.401 1.00 86.12 102 CYS A C 1
ATOM 767 O O . CYS A 1 102 ? 30.310 1.480 -44.352 1.00 86.12 102 CYS A O 1
ATOM 769 N N . ALA A 1 103 ? 30.453 3.282 -45.670 1.00 86.75 103 ALA A N 1
ATOM 770 C CA . ALA A 1 103 ? 29.800 4.180 -44.720 1.00 86.75 103 ALA A CA 1
ATOM 771 C C . ALA A 1 103 ? 28.358 3.745 -44.402 1.00 86.75 103 ALA A C 1
ATOM 773 O O . ALA A 1 103 ? 27.950 3.761 -43.244 1.00 86.75 103 ALA A O 1
ATOM 774 N N . CYS A 1 104 ? 27.583 3.309 -45.400 1.00 85.94 104 CYS A N 1
ATOM 775 C CA . CYS A 1 104 ? 26.244 2.765 -45.178 1.00 85.94 104 CYS A CA 1
ATOM 776 C C . CYS A 1 104 ? 26.273 1.463 -44.366 1.00 85.94 104 CYS A C 1
ATOM 778 O O . CYS A 1 104 ? 25.426 1.283 -43.493 1.00 85.94 104 CYS A O 1
ATOM 780 N N . ALA A 1 105 ? 27.234 0.574 -44.628 1.00 89.12 105 ALA A N 1
ATOM 781 C CA . ALA A 1 105 ? 27.406 -0.655 -43.859 1.00 89.12 105 ALA A CA 1
ATOM 782 C C . ALA A 1 105 ? 27.786 -0.359 -42.399 1.00 89.12 105 ALA A C 1
ATOM 784 O O . ALA A 1 105 ? 27.197 -0.944 -41.491 1.00 89.12 105 ALA A O 1
ATOM 785 N N . ASP A 1 106 ? 28.686 0.598 -42.169 1.00 92.00 106 ASP A N 1
ATOM 786 C CA . ASP A 1 106 ? 29.092 1.031 -40.831 1.00 92.00 106 ASP A CA 1
ATOM 787 C C . ASP A 1 106 ? 27.941 1.703 -40.076 1.00 92.00 106 ASP A C 1
ATOM 789 O O . ASP A 1 106 ? 27.729 1.412 -38.901 1.00 92.00 106 ASP A O 1
ATOM 793 N N . ILE A 1 107 ? 27.140 2.546 -40.737 1.00 90.25 107 ILE A N 1
ATOM 794 C CA . ILE A 1 107 ? 25.950 3.160 -40.127 1.00 90.25 107 ILE A CA 1
ATOM 795 C C . ILE A 1 107 ? 24.911 2.093 -39.773 1.00 90.25 107 ILE A C 1
ATOM 797 O O . ILE A 1 107 ? 24.332 2.145 -38.690 1.00 90.25 107 ILE A O 1
ATOM 801 N N . ALA A 1 108 ? 24.675 1.115 -40.650 1.00 89.38 108 ALA A N 1
ATOM 802 C CA . ALA A 1 108 ? 23.745 0.024 -40.371 1.00 89.38 108 ALA A CA 1
ATOM 803 C C . ALA A 1 108 ? 24.226 -0.840 -39.193 1.00 89.38 108 ALA A C 1
ATOM 805 O O . ALA A 1 108 ? 23.432 -1.188 -38.316 1.00 89.38 108 ALA A O 1
ATOM 806 N N . ALA A 1 109 ? 25.526 -1.141 -39.137 1.00 91.00 109 ALA A N 1
ATOM 807 C CA . ALA A 1 109 ? 26.137 -1.857 -38.024 1.00 91.00 109 ALA A CA 1
ATOM 808 C C . ALA A 1 109 ? 26.045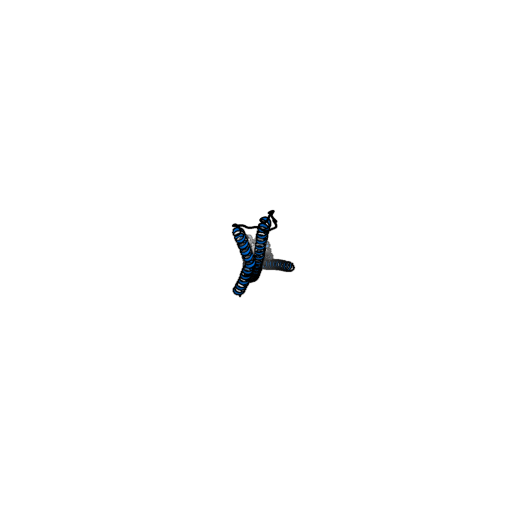 -1.052 -36.720 1.00 91.00 109 ALA A C 1
ATOM 810 O O . ALA A 1 109 ? 25.634 -1.592 -35.693 1.00 91.00 109 ALA A O 1
ATOM 811 N N . TRP A 1 110 ? 26.351 0.247 -36.763 1.00 93.06 110 TRP A N 1
ATOM 812 C CA . TRP A 1 110 ? 26.224 1.145 -35.618 1.00 93.06 110 TRP A CA 1
ATOM 813 C C . TRP A 1 110 ? 24.780 1.235 -35.126 1.00 93.06 110 TRP A C 1
ATOM 815 O O . TRP A 1 110 ? 24.546 1.115 -33.929 1.00 93.06 110 TRP A O 1
ATOM 825 N N . LEU A 1 111 ? 23.800 1.364 -36.026 1.00 91.81 111 LEU A N 1
ATOM 826 C CA . LEU A 1 111 ? 22.384 1.421 -35.663 1.00 91.81 111 LEU A CA 1
ATOM 827 C C . LEU A 1 111 ? 21.922 0.119 -34.998 1.00 91.81 111 LEU A C 1
ATOM 829 O O . LEU A 1 111 ? 21.202 0.162 -34.004 1.00 91.81 111 LEU A O 1
ATOM 833 N N . ALA A 1 112 ? 22.355 -1.036 -35.507 1.00 89.38 112 ALA A N 1
ATOM 834 C CA . ALA A 1 112 ? 22.039 -2.330 -34.907 1.00 89.38 112 ALA A CA 1
ATOM 835 C C . ALA A 1 112 ? 22.654 -2.482 -33.505 1.00 89.38 112 ALA A C 1
ATOM 837 O O . ALA A 1 112 ? 21.996 -2.985 -32.591 1.00 89.38 112 ALA A O 1
ATOM 838 N N . VAL A 1 113 ? 23.896 -2.021 -33.317 1.00 90.44 113 VAL A N 1
ATOM 839 C CA . VAL A 1 113 ? 24.565 -2.009 -32.008 1.00 90.44 113 VAL A CA 1
ATOM 840 C C . VAL A 1 113 ? 23.870 -1.038 -31.057 1.00 90.44 113 VAL A C 1
ATOM 842 O O . VAL A 1 113 ? 23.523 -1.442 -29.953 1.00 90.44 113 VAL A O 1
ATOM 845 N N . ALA A 1 114 ? 23.576 0.186 -31.494 1.00 87.94 114 ALA A N 1
ATOM 846 C CA . ALA A 1 114 ? 22.881 1.192 -30.699 1.00 87.94 114 ALA A CA 1
ATOM 847 C C . ALA A 1 114 ? 21.470 0.735 -30.301 1.00 87.94 114 ALA A C 1
ATOM 849 O O . ALA A 1 114 ? 21.069 0.910 -29.155 1.00 87.94 114 ALA A O 1
ATOM 850 N N . ALA A 1 115 ? 20.723 0.091 -31.203 1.00 85.81 115 ALA A N 1
ATOM 851 C CA . ALA A 1 115 ? 19.413 -0.480 -30.894 1.00 85.81 115 ALA A CA 1
ATOM 852 C C . ALA A 1 115 ? 19.515 -1.614 -29.864 1.00 85.81 115 ALA A C 1
ATOM 854 O O . ALA A 1 115 ? 18.698 -1.695 -28.946 1.00 85.81 115 ALA A O 1
ATOM 855 N N . ARG A 1 116 ? 20.530 -2.477 -29.983 1.00 84.12 116 ARG A N 1
ATOM 856 C CA . ARG A 1 116 ? 20.779 -3.559 -29.023 1.00 84.12 116 ARG A CA 1
ATOM 857 C C . ARG A 1 116 ? 21.210 -3.026 -27.661 1.00 84.12 116 ARG A C 1
ATOM 859 O O . ARG A 1 116 ? 20.749 -3.539 -26.647 1.00 84.12 116 ARG A O 1
ATOM 866 N N . GLU A 1 117 ? 22.073 -2.020 -27.634 1.00 84.44 117 GLU A N 1
ATOM 867 C CA . GLU A 1 117 ? 22.540 -1.370 -26.413 1.00 84.44 117 GLU A CA 1
ATOM 868 C C . GLU A 1 117 ? 21.404 -0.607 -25.735 1.00 84.44 117 GLU A C 1
ATOM 870 O O . GLU A 1 117 ? 21.209 -0.766 -24.536 1.00 84.44 117 GLU A O 1
ATOM 875 N N . LEU A 1 118 ? 20.575 0.114 -26.496 1.00 81.81 118 LEU A N 1
ATOM 876 C CA . LEU A 1 118 ? 19.359 0.737 -25.980 1.00 81.81 118 LEU A CA 1
ATOM 877 C C . LEU A 1 118 ? 18.418 -0.317 -25.395 1.00 81.81 118 LEU A C 1
ATOM 879 O O . LEU A 1 118 ? 17.959 -0.162 -24.272 1.00 81.81 118 LEU A O 1
ATOM 883 N N . HIS A 1 119 ? 18.163 -1.415 -26.106 1.00 81.62 119 HIS A N 1
ATOM 884 C CA . HIS A 1 119 ? 17.310 -2.488 -25.601 1.00 81.62 119 HIS A CA 1
ATOM 885 C C . HIS A 1 119 ? 17.878 -3.112 -24.316 1.00 81.62 119 HIS A C 1
ATOM 887 O O . HIS A 1 119 ? 17.156 -3.280 -23.338 1.00 81.62 119 HIS A O 1
ATOM 893 N N . HIS A 1 120 ? 19.179 -3.400 -24.282 1.00 80.44 120 HIS A N 1
ATOM 894 C CA . HIS A 1 120 ? 19.832 -3.988 -23.113 1.00 80.44 120 HIS A CA 1
ATOM 895 C C . HIS A 1 120 ? 19.974 -3.011 -21.941 1.00 80.44 120 HIS A C 1
ATOM 897 O O . HIS A 1 120 ? 20.007 -3.442 -20.796 1.00 80.44 120 HIS A O 1
ATOM 903 N N . SER A 1 121 ? 20.042 -1.709 -22.209 1.00 75.75 121 SER A N 1
ATOM 904 C CA . SER A 1 121 ? 20.151 -0.671 -21.185 1.00 75.75 121 SER A CA 1
ATOM 905 C C . SER A 1 121 ? 18.784 -0.257 -20.640 1.00 75.75 121 SER A C 1
ATOM 907 O O . SER A 1 121 ? 18.681 0.079 -19.468 1.00 75.75 121 SER A O 1
ATOM 909 N N . LEU A 1 122 ? 17.717 -0.311 -21.448 1.00 76.50 122 LEU A N 1
ATOM 910 C CA . LEU A 1 122 ? 16.387 0.163 -21.055 1.00 76.50 122 LEU A CA 1
ATOM 911 C C . LEU A 1 122 ? 15.495 -0.938 -20.467 1.00 76.50 122 LEU A C 1
ATOM 913 O O . LEU A 1 122 ? 14.767 -0.677 -19.515 1.00 76.50 122 LEU A O 1
ATOM 917 N N . VAL A 1 123 ? 15.547 -2.163 -21.003 1.00 78.19 123 VAL A N 1
ATOM 918 C CA . VAL A 1 123 ? 14.658 -3.255 -20.562 1.00 78.19 123 VAL A CA 1
ATOM 919 C C . VAL A 1 123 ? 14.924 -3.676 -19.111 1.00 78.19 123 VAL A C 1
ATOM 921 O O . VAL A 1 123 ? 13.972 -3.686 -18.333 1.00 78.19 123 VAL A O 1
ATOM 924 N N . PRO A 1 124 ? 16.173 -3.933 -18.673 1.00 80.75 124 PRO A N 1
ATOM 925 C CA . PRO A 1 124 ? 16.412 -4.390 -17.305 1.00 80.75 124 PRO A CA 1
ATOM 926 C C . PRO A 1 124 ? 16.020 -3.371 -16.221 1.00 80.75 124 PRO A C 1
ATOM 928 O O . PRO A 1 124 ? 15.424 -3.785 -15.228 1.00 80.75 124 PRO A O 1
ATOM 931 N N . PRO A 1 125 ? 16.285 -2.054 -16.365 1.00 78.50 125 PRO A N 1
ATOM 932 C CA . PRO A 1 125 ? 15.777 -1.065 -15.418 1.00 78.50 125 PRO A CA 1
ATOM 933 C C . PRO A 1 125 ? 14.253 -0.981 -15.393 1.00 78.50 125 PRO A C 1
ATOM 935 O O . PRO A 1 125 ? 13.690 -0.807 -14.318 1.00 78.50 125 PRO A O 1
ATOM 938 N N . ILE A 1 126 ? 13.579 -1.116 -16.540 1.00 78.88 126 ILE A N 1
ATOM 939 C CA . ILE A 1 126 ? 12.111 -1.113 -16.597 1.00 78.88 126 ILE A CA 1
ATOM 940 C C . ILE A 1 126 ? 11.551 -2.329 -15.857 1.00 78.88 126 ILE A C 1
ATOM 942 O O . ILE A 1 126 ? 10.658 -2.165 -15.028 1.00 78.88 126 ILE A O 1
ATOM 946 N N . ASP A 1 127 ? 12.106 -3.519 -16.088 1.00 81.00 127 ASP A N 1
ATOM 947 C CA . ASP A 1 127 ? 11.684 -4.743 -15.400 1.00 81.00 127 ASP A CA 1
ATOM 948 C C . ASP A 1 127 ? 11.965 -4.672 -13.893 1.00 81.00 127 ASP A C 1
ATOM 950 O O . ASP A 1 127 ? 11.141 -5.092 -13.080 1.00 81.00 127 ASP A O 1
ATOM 954 N N . LEU A 1 128 ? 13.100 -4.086 -13.500 1.00 83.75 128 LEU A N 1
ATOM 955 C CA . LEU A 1 128 ? 13.450 -3.865 -12.098 1.00 83.75 128 LEU A CA 1
ATOM 956 C C . LEU A 1 128 ? 12.480 -2.893 -11.419 1.00 83.75 128 LEU A C 1
ATOM 958 O O . LEU A 1 128 ? 12.015 -3.164 -10.314 1.00 83.75 128 LEU A O 1
ATOM 962 N N . VAL A 1 129 ? 12.162 -1.775 -12.073 1.00 84.38 129 VAL A N 1
ATOM 963 C CA . VAL A 1 129 ? 11.190 -0.794 -11.576 1.00 84.38 129 VAL A CA 1
ATOM 964 C C . VAL A 1 129 ? 9.802 -1.420 -11.505 1.00 84.38 129 VAL A C 1
ATOM 966 O O . VAL A 1 129 ? 9.099 -1.223 -10.520 1.00 84.38 129 VAL A O 1
ATOM 969 N N . PHE A 1 130 ? 9.416 -2.223 -12.495 1.00 82.00 130 PHE A N 1
ATOM 970 C CA . PHE A 1 130 ? 8.146 -2.938 -12.487 1.00 82.00 130 PHE A CA 1
ATOM 971 C C . PHE A 1 130 ? 8.050 -3.928 -11.325 1.00 82.00 130 PHE A C 1
ATOM 973 O O . PHE A 1 130 ? 7.047 -3.953 -10.612 1.00 82.00 130 PHE A O 1
ATOM 980 N N . TYR A 1 131 ? 9.112 -4.699 -11.092 1.00 83.12 131 TYR A N 1
ATOM 981 C CA . TYR A 1 131 ? 9.197 -5.613 -9.960 1.00 83.12 131 TYR A CA 1
ATOM 982 C C . TYR A 1 131 ? 9.143 -4.865 -8.623 1.00 83.12 131 TYR A C 1
ATOM 984 O O . TYR A 1 131 ? 8.405 -5.272 -7.729 1.00 83.12 131 TYR A O 1
ATOM 992 N N . ALA A 1 132 ? 9.866 -3.748 -8.500 1.00 84.06 132 ALA A N 1
ATOM 993 C CA . ALA A 1 132 ? 9.829 -2.895 -7.315 1.00 84.06 132 ALA A CA 1
ATOM 994 C C . ALA A 1 132 ? 8.420 -2.340 -7.068 1.00 84.06 132 ALA A C 1
ATOM 996 O O . ALA A 1 132 ? 7.897 -2.498 -5.973 1.00 84.06 132 ALA A O 1
ATOM 997 N N . TYR A 1 133 ? 7.748 -1.815 -8.098 1.00 81.75 133 TYR A N 1
ATOM 998 C CA . TYR A 1 133 ? 6.356 -1.374 -7.993 1.00 81.75 133 TYR A CA 1
ATOM 999 C C . TYR A 1 133 ? 5.420 -2.507 -7.586 1.00 81.75 133 TYR A C 1
ATOM 1001 O O . TYR A 1 133 ? 4.528 -2.301 -6.768 1.00 81.75 133 TYR A O 1
ATOM 1009 N N . GLN A 1 134 ? 5.595 -3.703 -8.148 1.00 82.50 134 GLN A N 1
ATOM 1010 C CA . GLN A 1 134 ? 4.768 -4.855 -7.811 1.00 82.50 134 GLN A CA 1
ATOM 1011 C C . GLN A 1 134 ? 4.976 -5.292 -6.357 1.00 82.50 134 GLN A C 1
ATOM 1013 O O . GLN A 1 134 ? 4.020 -5.697 -5.693 1.00 82.50 134 GLN A O 1
ATOM 1018 N N . GLU A 1 135 ? 6.205 -5.204 -5.858 1.00 84.75 135 GLU A N 1
ATOM 1019 C CA . GLU A 1 135 ? 6.535 -5.470 -4.464 1.00 84.75 135 GLU A CA 1
ATOM 1020 C C . GLU A 1 135 ? 5.981 -4.381 -3.537 1.00 84.75 135 GLU A C 1
ATOM 1022 O O . GLU A 1 135 ? 5.337 -4.696 -2.537 1.00 84.75 135 GLU A O 1
ATOM 1027 N N . ASP A 1 136 ? 6.097 -3.111 -3.914 1.00 84.44 136 ASP A N 1
ATOM 1028 C CA . ASP A 1 136 ? 5.483 -1.995 -3.196 1.00 84.44 136 ASP A CA 1
ATOM 1029 C C . ASP A 1 136 ? 3.954 -2.146 -3.153 1.00 84.44 136 ASP A C 1
ATOM 1031 O O . ASP A 1 136 ? 3.344 -1.956 -2.106 1.00 84.44 136 ASP A O 1
ATOM 1035 N N . LEU A 1 137 ? 3.325 -2.608 -4.239 1.00 81.69 137 LEU A N 1
ATOM 1036 C CA . LEU A 1 137 ? 1.894 -2.936 -4.315 1.00 81.69 137 LEU A CA 1
ATOM 1037 C C . LEU A 1 137 ? 1.469 -4.080 -3.394 1.00 81.69 137 LEU A C 1
ATOM 1039 O O . LEU A 1 137 ? 0.320 -4.107 -2.940 1.00 81.69 137 LEU A O 1
ATOM 1043 N N . LYS A 1 138 ? 2.352 -5.043 -3.111 1.00 80.31 138 LYS A N 1
ATOM 1044 C CA . LYS A 1 138 ? 2.087 -6.056 -2.078 1.00 80.31 138 LYS A CA 1
ATOM 1045 C C . LYS A 1 138 ? 2.138 -5.442 -0.683 1.00 80.31 138 LYS A C 1
ATOM 1047 O O . LYS A 1 138 ? 1.365 -5.866 0.170 1.00 80.31 138 LYS A O 1
ATOM 1052 N N . ASN A 1 139 ? 2.981 -4.431 -0.497 1.00 82.75 139 ASN A N 1
ATOM 1053 C CA . ASN A 1 139 ? 3.224 -3.741 0.765 1.00 82.75 139 ASN A CA 1
ATOM 1054 C C . ASN A 1 139 ? 2.465 -2.399 0.887 1.00 82.75 139 ASN A C 1
ATOM 1056 O O . ASN A 1 139 ? 2.788 -1.578 1.739 1.00 82.75 139 ASN A O 1
ATOM 1060 N N . VAL A 1 140 ? 1.423 -2.156 0.081 1.00 82.12 140 VAL A N 1
ATOM 1061 C CA . VAL A 1 140 ? 0.639 -0.903 0.133 1.00 82.12 140 VAL A CA 1
ATOM 1062 C C . VAL A 1 140 ? -0.018 -0.685 1.498 1.00 82.12 140 VAL A C 1
ATOM 1064 O O . VAL A 1 140 ? -0.145 0.458 1.927 1.00 82.12 140 VAL A O 1
ATOM 1067 N N . ASP A 1 141 ? -0.377 -1.747 2.222 1.00 73.81 141 ASP A N 1
ATOM 1068 C CA . ASP A 1 141 ? -0.911 -1.620 3.584 1.00 73.81 141 ASP A CA 1
ATOM 1069 C C . ASP A 1 141 ? 0.085 -0.953 4.543 1.00 73.81 141 ASP A C 1
ATOM 1071 O O . ASP A 1 141 ? -0.320 -0.151 5.380 1.00 73.81 141 ASP A O 1
ATOM 1075 N N . THR A 1 142 ? 1.381 -1.248 4.426 1.00 81.50 142 THR A N 1
ATOM 1076 C CA . THR A 1 142 ? 2.423 -0.676 5.293 1.00 81.50 142 THR A CA 1
ATOM 1077 C C . THR A 1 142 ? 2.964 0.643 4.750 1.00 81.50 142 THR A C 1
ATOM 1079 O O . THR A 1 142 ? 3.229 1.555 5.526 1.00 81.50 142 THR A O 1
ATOM 1082 N N . LEU A 1 143 ? 3.093 0.776 3.427 1.00 80.81 143 LEU A N 1
ATOM 1083 C CA . LEU A 1 143 ? 3.630 1.973 2.770 1.00 80.81 143 LEU A CA 1
ATOM 1084 C C . LEU A 1 143 ? 2.619 3.123 2.683 1.00 80.81 143 LEU A C 1
ATOM 1086 O O . LEU A 1 143 ? 3.009 4.285 2.749 1.00 80.81 143 LEU A O 1
ATOM 1090 N N . LEU A 1 144 ? 1.330 2.812 2.523 1.00 78.81 144 LEU A N 1
ATOM 1091 C CA . LEU A 1 144 ? 0.252 3.794 2.368 1.00 78.81 144 LEU A CA 1
ATOM 1092 C C . LEU A 1 144 ? -0.820 3.647 3.451 1.00 78.81 144 LEU A C 1
ATOM 1094 O O . LEU A 1 144 ? -1.196 4.636 4.073 1.00 78.81 144 LEU A O 1
ATOM 1098 N N . GLY A 1 145 ? -1.304 2.429 3.693 1.00 79.19 145 GLY A N 1
ATOM 1099 C CA . GLY A 1 145 ? -2.443 2.177 4.576 1.00 79.19 145 GLY A CA 1
ATOM 1100 C C . GLY A 1 145 ? -2.207 2.628 6.021 1.00 79.19 145 GLY A C 1
ATOM 1101 O O . GLY A 1 145 ? -2.997 3.400 6.559 1.00 79.19 145 GLY A O 1
ATOM 1102 N N . GLN A 1 146 ? -1.106 2.193 6.637 1.00 81.62 146 GLN A N 1
ATOM 1103 C CA . GLN A 1 146 ? -0.722 2.566 8.000 1.00 81.62 146 GLN A CA 1
ATOM 1104 C C . GLN A 1 146 ? -0.430 4.068 8.146 1.00 81.62 146 GLN A C 1
ATOM 1106 O O . GLN A 1 146 ? -1.010 4.674 9.046 1.00 81.62 146 GLN A O 1
ATOM 1111 N N . PRO A 1 147 ? 0.383 4.705 7.280 1.00 84.56 147 PRO A N 1
ATOM 1112 C CA . PRO A 1 147 ? 0.612 6.146 7.354 1.00 84.56 147 PRO A CA 1
ATOM 1113 C C . PRO A 1 147 ? -0.662 6.975 7.190 1.00 84.56 147 PRO A C 1
ATOM 1115 O O . PRO A 1 147 ? -0.852 7.933 7.933 1.00 84.56 147 PRO A O 1
ATOM 1118 N N . ILE A 1 148 ? -1.554 6.606 6.263 1.00 81.94 148 ILE A N 1
ATOM 1119 C CA . ILE A 1 148 ? -2.839 7.297 6.067 1.00 81.94 148 ILE A CA 1
ATOM 1120 C C . ILE A 1 148 ? -3.723 7.125 7.300 1.00 81.94 148 ILE A C 1
ATOM 1122 O O . ILE A 1 148 ? -4.287 8.099 7.792 1.00 81.94 148 ILE A O 1
ATOM 1126 N N . LEU A 1 149 ? -3.818 5.908 7.835 1.00 81.94 149 LEU A N 1
ATOM 1127 C CA . LEU A 1 149 ? -4.585 5.643 9.046 1.00 81.94 149 LEU A CA 1
ATOM 1128 C C . LEU A 1 149 ? -4.035 6.433 10.242 1.00 81.94 149 LEU A C 1
ATOM 1130 O O . LEU A 1 149 ? -4.809 7.008 11.002 1.00 81.94 149 LEU A O 1
ATOM 1134 N N . GLN A 1 150 ? -2.711 6.509 10.381 1.00 85.06 150 GLN A N 1
ATOM 1135 C CA . GLN A 1 150 ? -2.051 7.279 11.431 1.00 85.06 150 GLN A CA 1
ATOM 1136 C C . GLN A 1 150 ? -2.253 8.787 11.249 1.00 85.06 150 GLN A C 1
ATOM 1138 O O . GLN A 1 150 ? -2.509 9.479 12.231 1.00 85.06 150 GLN A O 1
ATOM 1143 N N . ALA A 1 151 ? -2.199 9.294 10.016 1.00 84.38 151 ALA A N 1
ATOM 1144 C CA . ALA A 1 151 ? -2.501 10.687 9.706 1.00 84.38 151 ALA A CA 1
ATOM 1145 C C . ALA A 1 151 ? -3.952 11.024 10.080 1.00 84.38 151 ALA A C 1
ATOM 1147 O O . ALA A 1 151 ? -4.172 11.945 10.864 1.00 84.38 151 ALA A O 1
ATOM 1148 N N . ILE A 1 152 ? -4.920 10.211 9.637 1.00 82.06 152 ILE A N 1
ATOM 1149 C CA . ILE A 1 152 ? -6.341 10.362 9.987 1.00 82.06 152 ILE A CA 1
ATOM 1150 C C . ILE A 1 152 ? -6.524 10.316 11.504 1.00 82.06 152 ILE A C 1
ATOM 1152 O O . ILE A 1 152 ? -7.194 11.184 12.057 1.00 82.06 152 ILE A O 1
ATOM 1156 N N . ALA A 1 153 ? -5.924 9.347 12.197 1.00 82.56 153 ALA A N 1
ATOM 1157 C CA . ALA A 1 153 ? -6.022 9.236 13.650 1.00 82.56 153 ALA A CA 1
ATOM 1158 C C . ALA A 1 153 ? -5.426 10.460 14.365 1.00 82.56 153 ALA A C 1
ATOM 1160 O O . ALA A 1 153 ? -6.028 10.959 15.314 1.00 82.56 153 ALA A O 1
ATOM 1161 N N . SER A 1 154 ? -4.287 10.973 13.888 1.00 84.88 154 SER A N 1
ATOM 1162 C CA . SER A 1 154 ? -3.612 12.136 14.475 1.00 84.88 154 SER A CA 1
ATOM 1163 C C . SER A 1 154 ? -4.342 13.458 14.231 1.00 84.88 154 SER A C 1
ATOM 1165 O O . SER A 1 154 ? -4.344 14.320 15.104 1.00 84.88 154 SER A O 1
ATOM 1167 N N . GLU A 1 155 ? -4.977 13.615 13.069 1.00 85.31 155 GLU A N 1
ATOM 1168 C CA . GLU A 1 155 ? -5.641 14.855 12.668 1.00 85.31 155 GLU A CA 1
ATOM 1169 C C . GLU A 1 155 ? -7.092 14.910 13.158 1.00 85.31 155 GLU A C 1
ATOM 1171 O O . GLU A 1 155 ? -7.555 15.949 13.624 1.00 85.31 155 GLU A O 1
ATOM 1176 N N . SER A 1 156 ? -7.809 13.784 13.102 1.00 82.56 156 SER A N 1
ATOM 1177 C CA . SER A 1 156 ? -9.197 13.705 13.575 1.00 82.56 156 SER A CA 1
ATOM 1178 C C . SER A 1 156 ? -9.316 13.458 15.078 1.00 82.56 156 SER A C 1
ATOM 1180 O O . SER A 1 156 ? -10.361 13.742 15.661 1.00 82.56 156 SER A O 1
ATOM 1182 N N . GLY A 1 157 ? -8.290 12.877 15.709 1.00 83.31 157 GLY A N 1
ATOM 1183 C CA . GLY A 1 157 ? -8.368 12.403 17.090 1.00 83.31 157 GLY A CA 1
ATOM 1184 C C . GLY A 1 157 ? -9.355 11.246 17.295 1.00 83.31 157 GLY A C 1
ATOM 1185 O O . GLY A 1 157 ? -9.718 10.958 18.434 1.00 83.31 157 GLY A O 1
ATOM 1186 N N . ILE A 1 158 ? -9.812 10.580 16.224 1.00 82.50 158 ILE A N 1
ATOM 1187 C CA . ILE A 1 158 ? -10.873 9.563 16.298 1.00 82.50 158 ILE A CA 1
ATOM 1188 C C . ILE A 1 158 ? -10.497 8.366 17.177 1.00 82.50 158 ILE A C 1
ATOM 1190 O O . ILE A 1 158 ? -11.360 7.826 17.859 1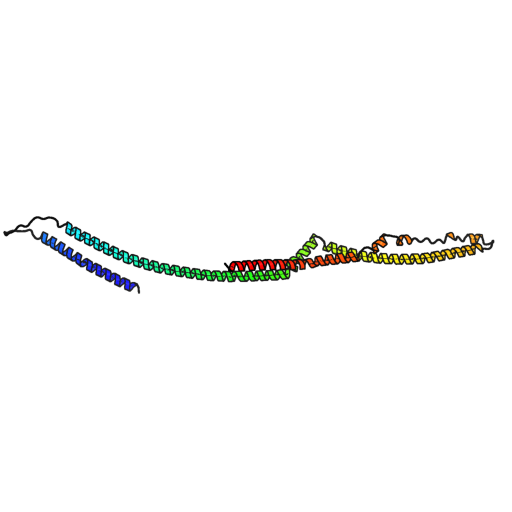.00 82.50 158 ILE A O 1
ATOM 1194 N N . ASP A 1 159 ? -9.219 7.984 17.212 1.00 81.50 159 ASP A N 1
ATOM 1195 C CA . ASP A 1 159 ? -8.743 6.867 18.036 1.00 81.50 159 ASP A CA 1
ATOM 1196 C C . ASP A 1 159 ? -8.884 7.190 19.531 1.00 81.50 159 ASP A C 1
ATOM 1198 O O . ASP A 1 159 ? -9.451 6.411 20.293 1.00 81.50 159 ASP A O 1
ATOM 1202 N N . LEU A 1 160 ? -8.508 8.415 19.924 1.00 84.75 160 LEU A N 1
ATOM 1203 C CA . LEU A 1 160 ? -8.685 8.911 21.289 1.00 84.75 160 LEU A CA 1
ATOM 1204 C C . LEU A 1 160 ? -10.166 8.985 21.680 1.00 84.75 160 LEU A C 1
ATOM 1206 O O . LEU A 1 160 ? -10.522 8.647 22.808 1.00 84.75 160 LEU A O 1
ATOM 1210 N N . VAL A 1 161 ? -11.035 9.421 20.762 1.00 84.75 161 VAL A N 1
ATOM 1211 C CA . VAL A 1 161 ? -12.483 9.491 21.005 1.00 84.75 161 VAL A CA 1
ATOM 1212 C C . VAL A 1 161 ? -13.077 8.094 21.173 1.00 84.75 161 VAL A C 1
ATOM 1214 O O . VAL A 1 161 ? -13.848 7.883 22.105 1.00 84.75 161 VAL A O 1
ATOM 1217 N N . LEU A 1 162 ? -12.723 7.139 20.308 1.00 82.75 162 LEU A N 1
ATOM 1218 C CA . LEU A 1 162 ? -13.223 5.764 20.388 1.00 82.75 162 LEU A CA 1
ATOM 1219 C C . LEU A 1 162 ? -12.740 5.051 21.656 1.00 82.75 162 LEU A C 1
ATOM 1221 O O . LEU A 1 162 ? -13.534 4.342 22.274 1.00 82.75 162 LEU A O 1
ATOM 1225 N N . ASP A 1 163 ? -11.488 5.262 22.069 1.00 84.00 163 ASP A N 1
ATOM 1226 C CA . ASP A 1 163 ? -10.964 4.710 23.323 1.00 84.00 163 ASP A CA 1
ATOM 1227 C C . ASP A 1 163 ? -11.621 5.368 24.546 1.00 84.00 163 ASP A C 1
ATOM 1229 O O . ASP A 1 163 ? -12.122 4.662 25.419 1.00 84.00 163 ASP A O 1
ATOM 1233 N N . SER A 1 164 ? -11.767 6.697 24.559 1.00 85.62 164 SER A N 1
ATOM 1234 C CA . SER A 1 164 ? -12.484 7.400 25.639 1.00 85.62 164 SER A CA 1
ATOM 1235 C C . SER A 1 164 ? -13.940 6.938 25.755 1.00 85.62 164 SER A C 1
ATOM 1237 O O . SER A 1 164 ? -14.485 6.812 26.849 1.00 85.62 164 SER A O 1
ATOM 1239 N N . LEU A 1 165 ? -14.598 6.673 24.624 1.00 80.81 165 LEU A N 1
ATOM 1240 C CA . LEU A 1 165 ? -15.983 6.216 24.602 1.00 80.81 165 LEU A CA 1
ATOM 1241 C C . LEU A 1 165 ? -16.106 4.752 25.070 1.00 80.81 165 LEU A C 1
ATOM 1243 O O . LEU A 1 165 ? -17.098 4.401 25.709 1.00 80.81 165 LEU A O 1
ATOM 1247 N N . ALA A 1 166 ? -15.090 3.918 24.827 1.00 80.50 166 ALA A N 1
ATOM 1248 C CA . ALA A 1 166 ? -14.999 2.569 25.387 1.00 80.50 166 ALA A CA 1
ATOM 1249 C C . ALA A 1 166 ? -14.791 2.582 26.915 1.00 80.50 166 ALA A C 1
ATOM 1251 O O . ALA A 1 166 ? -15.412 1.787 27.630 1.00 80.50 166 ALA A O 1
ATOM 1252 N N . ASP A 1 167 ? -13.991 3.517 27.428 1.00 83.62 167 ASP A N 1
ATOM 1253 C CA . ASP A 1 167 ? -13.817 3.716 28.871 1.00 83.62 167 ASP A CA 1
ATOM 1254 C C . ASP A 1 167 ? -15.131 4.170 29.523 1.00 83.62 167 ASP A C 1
ATOM 1256 O O . ASP A 1 167 ? -15.582 3.556 30.492 1.00 83.62 167 ASP A O 1
ATOM 1260 N N . ILE A 1 168 ? -15.822 5.153 28.929 1.00 80.69 168 ILE A N 1
ATOM 1261 C CA . ILE A 1 168 ? -17.137 5.629 29.397 1.00 80.69 168 ILE A CA 1
ATOM 1262 C C . ILE A 1 168 ? -18.156 4.486 29.449 1.00 80.69 168 ILE A C 1
ATOM 1264 O O . ILE A 1 168 ? -18.9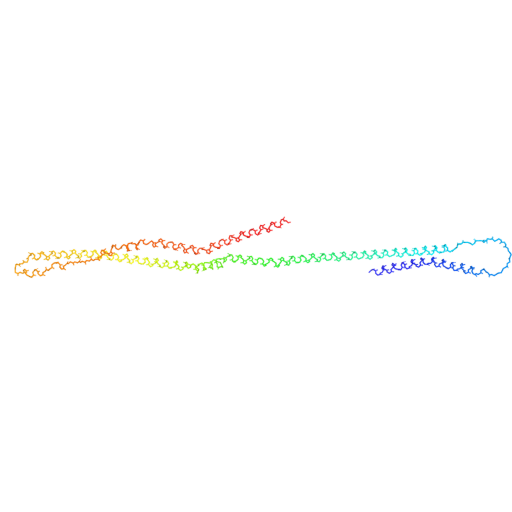35 4.406 30.398 1.00 80.69 168 ILE A O 1
ATOM 1268 N N . ILE A 1 169 ? -18.170 3.593 28.457 1.00 79.25 169 ILE A N 1
ATOM 1269 C CA . ILE A 1 169 ? -19.030 2.400 28.456 1.00 79.25 169 ILE A CA 1
ATOM 1270 C C . ILE A 1 169 ? -18.721 1.498 29.643 1.00 79.25 169 ILE A C 1
ATOM 1272 O O . ILE A 1 169 ? -19.638 1.058 30.336 1.00 79.25 169 ILE A O 1
ATOM 1276 N N . THR A 1 170 ? -17.439 1.230 29.880 1.00 82.06 170 THR A N 1
ATOM 1277 C CA . THR A 1 170 ? -16.991 0.324 30.939 1.00 82.06 170 THR A CA 1
ATOM 1278 C C . THR A 1 170 ? -17.338 0.889 32.316 1.00 82.06 170 THR A C 1
ATOM 1280 O O . THR A 1 170 ? -17.908 0.186 33.153 1.00 82.06 170 THR A O 1
ATOM 1283 N N . GLU A 1 171 ? -17.086 2.180 32.529 1.00 81.25 171 GLU A N 1
ATOM 1284 C CA . GLU A 1 171 ? -17.463 2.885 33.756 1.00 81.25 171 GLU A CA 1
ATOM 1285 C C . GLU A 1 171 ? -18.984 2.984 33.925 1.00 81.25 171 GLU A C 1
ATOM 1287 O O . GLU A 1 171 ? -19.498 2.787 35.027 1.00 81.25 171 GLU A O 1
ATOM 1292 N N . SER A 1 172 ? -19.729 3.222 32.842 1.00 76.12 172 SER A N 1
ATOM 1293 C CA . SER A 1 172 ? -21.197 3.261 32.870 1.00 76.12 172 SER A CA 1
ATOM 1294 C C . SER A 1 172 ? -21.792 1.898 33.221 1.00 76.12 172 SER A C 1
ATOM 1296 O O . SER A 1 172 ? -22.764 1.828 33.978 1.00 76.12 172 SER A O 1
ATOM 1298 N N . GLN A 1 173 ? -21.198 0.810 32.724 1.00 78.31 173 GLN A N 1
ATOM 1299 C CA . GLN A 1 173 ? -21.592 -0.554 33.066 1.00 78.31 173 GLN A CA 1
ATOM 1300 C C . GLN A 1 173 ? -21.338 -0.837 34.553 1.00 78.31 173 GLN A C 1
ATOM 1302 O O . GLN A 1 173 ? -22.238 -1.309 35.252 1.00 78.31 173 GLN A O 1
ATOM 1307 N N . ASP A 1 174 ? -20.150 -0.503 35.065 1.00 82.38 174 ASP A N 1
ATOM 1308 C CA . ASP A 1 174 ? -19.819 -0.650 36.488 1.00 82.38 174 ASP A CA 1
ATOM 1309 C C . ASP A 1 174 ? -20.775 0.169 37.371 1.00 82.38 174 ASP A C 1
ATOM 1311 O O . ASP A 1 174 ? -21.370 -0.364 38.314 1.00 82.38 174 ASP A O 1
ATOM 1315 N N . LEU A 1 175 ? -21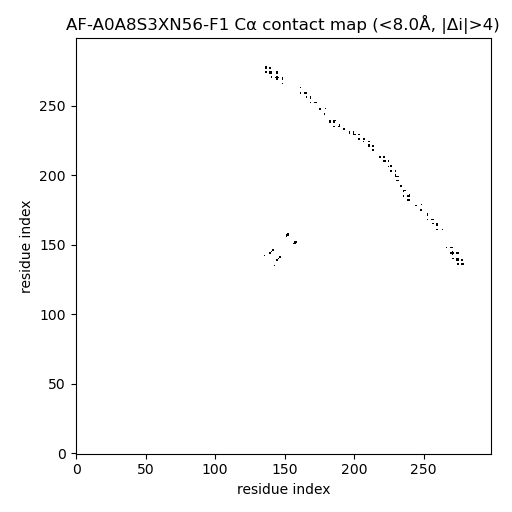.032 1.430 37.013 1.00 79.75 175 LEU A N 1
ATOM 1316 C CA . LEU A 1 175 ? -21.987 2.286 37.714 1.00 79.75 175 LEU A CA 1
ATOM 1317 C C . LEU A 1 175 ? -23.397 1.680 37.719 1.00 79.75 175 LEU A C 1
ATOM 1319 O O . LEU A 1 175 ? -24.041 1.641 38.769 1.00 79.75 175 LEU A O 1
ATOM 1323 N N . SER A 1 176 ? -23.862 1.155 36.584 1.00 75.06 176 SER A N 1
ATOM 1324 C CA . SER A 1 176 ? -25.172 0.506 36.472 1.00 75.06 176 SER A CA 1
ATOM 1325 C C . SER A 1 176 ? -25.280 -0.722 37.385 1.00 75.06 176 SER A C 1
ATOM 1327 O O . SER A 1 176 ? -26.272 -0.884 38.107 1.00 75.06 176 SER A O 1
ATOM 1329 N N . THR A 1 177 ? -24.234 -1.555 37.458 1.00 81.00 177 THR A N 1
ATOM 1330 C CA . THR A 1 177 ? -24.211 -2.715 38.368 1.00 81.00 177 THR A CA 1
ATOM 1331 C C . THR A 1 177 ? -24.199 -2.302 39.841 1.00 81.00 177 THR A C 1
ATOM 1333 O O . THR A 1 177 ? -24.946 -2.868 40.650 1.00 81.00 177 THR A O 1
ATOM 1336 N N . LYS A 1 178 ? -23.426 -1.270 40.202 1.00 82.88 178 LYS A N 1
ATOM 1337 C CA . LYS A 1 178 ? -23.391 -0.710 41.560 1.00 82.88 178 LYS A CA 1
ATOM 1338 C C . LYS A 1 178 ? -24.747 -0.144 41.960 1.00 82.88 178 LYS A C 1
ATOM 1340 O O . LYS A 1 178 ? -25.246 -0.487 43.032 1.00 82.88 178 LYS A O 1
ATOM 1345 N N . VAL A 1 179 ? -25.392 0.627 41.087 1.00 78.50 179 VAL A N 1
ATOM 1346 C CA . VAL A 1 179 ? -26.751 1.153 41.291 1.00 78.50 179 VAL A CA 1
ATOM 1347 C C . VAL A 1 179 ? -27.768 0.022 41.466 1.00 78.50 179 VAL A C 1
ATOM 1349 O O . VAL A 1 179 ? -28.588 0.062 42.388 1.00 78.50 179 VAL A O 1
ATOM 1352 N N . ALA A 1 180 ? -27.696 -1.026 40.642 1.00 76.44 180 ALA A N 1
ATOM 1353 C CA . ALA A 1 180 ? -28.565 -2.191 40.772 1.00 76.44 180 ALA A CA 1
ATOM 1354 C C . ALA A 1 180 ? -28.374 -2.906 42.123 1.00 76.44 180 ALA A C 1
ATOM 1356 O O . ALA A 1 180 ? -29.357 -3.294 42.765 1.00 76.44 180 ALA A O 1
ATOM 1357 N N . SER A 1 181 ? -27.126 -3.041 42.586 1.00 83.06 181 SER A N 1
ATOM 1358 C CA . SER A 1 181 ? -26.809 -3.636 43.889 1.00 83.06 181 SER A CA 1
ATOM 1359 C C . SER A 1 181 ? -27.324 -2.785 45.056 1.00 83.06 181 SER A C 1
ATOM 1361 O O . SER A 1 181 ? -27.977 -3.317 45.959 1.00 83.06 181 SER A O 1
ATOM 1363 N N . LEU A 1 182 ? -27.131 -1.462 44.996 1.00 81.94 182 LEU A N 1
ATOM 1364 C CA . LEU A 1 182 ? -27.594 -0.512 46.003 1.00 81.94 182 LEU A CA 1
ATOM 1365 C C . LEU A 1 182 ? -29.115 -0.571 46.128 1.00 81.94 182 LEU A C 1
ATOM 1367 O O . LEU A 1 182 ? -29.639 -0.730 47.227 1.00 81.94 182 LEU A O 1
ATOM 1371 N N . ARG A 1 183 ? -29.827 -0.556 44.998 1.00 76.62 183 ARG A N 1
ATOM 1372 C CA . ARG A 1 183 ? -31.287 -0.684 44.967 1.00 76.62 183 ARG A CA 1
ATOM 1373 C C . ARG A 1 183 ? -31.762 -1.992 45.596 1.00 76.62 183 ARG A C 1
ATOM 1375 O O . ARG A 1 183 ? -32.746 -1.988 46.332 1.00 76.62 183 ARG A O 1
ATOM 1382 N N . ASN A 1 184 ? -31.083 -3.108 45.331 1.00 82.31 184 ASN A N 1
ATOM 1383 C CA . ASN A 1 184 ? -31.415 -4.399 45.939 1.00 82.31 184 ASN A CA 1
ATOM 1384 C C . ASN A 1 184 ? -31.268 -4.352 47.471 1.00 82.31 184 ASN A C 1
ATOM 1386 O O . ASN A 1 184 ? -32.157 -4.797 48.197 1.00 82.31 184 ASN A O 1
ATOM 1390 N N . ILE A 1 185 ? -30.188 -3.744 47.968 1.00 85.00 185 ILE A N 1
ATOM 1391 C CA . ILE A 1 185 ? -29.975 -3.531 49.406 1.00 85.00 185 ILE A CA 1
ATOM 1392 C C . ILE A 1 185 ? -31.067 -2.621 49.984 1.00 85.00 185 ILE A C 1
ATOM 1394 O O . ILE A 1 185 ? -31.651 -2.961 51.012 1.00 85.00 185 ILE A O 1
ATOM 1398 N N . SER A 1 186 ? -31.416 -1.522 49.310 1.00 81.44 186 SER A N 1
ATOM 1399 C CA . SER A 1 186 ? -32.493 -0.622 49.741 1.00 81.44 186 SER A CA 1
ATOM 1400 C C . SER A 1 186 ? -33.855 -1.320 49.792 1.00 81.44 186 SER A C 1
ATOM 1402 O O . SER A 1 186 ? -34.598 -1.116 50.747 1.00 81.44 186 SER A O 1
ATOM 1404 N N . MET A 1 187 ? -34.185 -2.188 48.827 1.00 80.62 187 MET A N 1
ATOM 1405 C CA . MET A 1 187 ? -35.425 -2.982 48.867 1.00 80.62 187 MET A CA 1
ATOM 1406 C C . MET A 1 187 ? -35.457 -3.930 50.069 1.00 80.62 187 MET A C 1
ATOM 1408 O O . MET A 1 187 ? -36.475 -4.022 50.755 1.00 80.62 187 MET A O 1
ATOM 1412 N N . LYS A 1 188 ? -34.339 -4.606 50.364 1.00 85.31 188 LYS A N 1
ATOM 1413 C CA . LYS A 1 188 ? -34.224 -5.467 51.551 1.00 85.31 188 LYS A CA 1
ATOM 1414 C C . LYS A 1 188 ? -34.353 -4.665 52.846 1.00 85.31 188 LYS A C 1
ATOM 1416 O O . LYS A 1 188 ? -35.041 -5.107 53.760 1.00 85.31 188 LYS A O 1
ATOM 1421 N N . ALA A 1 189 ? -33.741 -3.482 52.909 1.00 82.62 189 ALA A N 1
ATOM 1422 C CA . ALA A 1 189 ? -33.849 -2.583 54.052 1.00 82.62 189 ALA A CA 1
ATOM 1423 C C . ALA A 1 189 ? -35.292 -2.103 54.266 1.00 82.62 189 ALA A C 1
ATOM 1425 O O . ALA A 1 189 ? -35.755 -2.105 55.400 1.00 82.62 189 ALA A O 1
ATOM 1426 N N . VAL A 1 190 ? -36.029 -1.772 53.197 1.00 81.06 190 VAL A N 1
ATOM 1427 C CA . VAL A 1 190 ? -37.464 -1.432 53.270 1.00 81.06 190 VAL A CA 1
ATOM 1428 C C . VAL A 1 190 ? -38.294 -2.598 53.793 1.00 81.06 190 VAL A C 1
ATOM 1430 O O . VAL A 1 190 ? -39.137 -2.398 54.662 1.00 81.06 190 VAL A O 1
ATOM 1433 N N . ALA A 1 191 ? -38.056 -3.816 53.303 1.00 84.19 191 ALA A N 1
ATOM 1434 C CA . ALA A 1 191 ? -38.775 -4.993 53.782 1.00 84.19 191 ALA A CA 1
ATOM 1435 C C . ALA A 1 191 ? -38.508 -5.248 55.276 1.00 84.19 191 ALA A C 1
ATOM 1437 O O . ALA A 1 191 ? -39.439 -5.486 56.042 1.00 84.19 191 ALA A O 1
ATOM 1438 N N . LEU A 1 192 ? -37.248 -5.140 55.710 1.00 85.00 192 LEU A N 1
ATOM 1439 C CA . LEU A 1 192 ? -36.868 -5.317 57.113 1.00 85.00 192 LEU A CA 1
ATOM 1440 C C . LEU A 1 192 ? -37.435 -4.202 58.006 1.00 85.00 192 LEU A C 1
ATOM 1442 O O . LEU A 1 192 ? -37.903 -4.467 59.110 1.00 85.00 192 LEU A O 1
ATOM 1446 N N . ALA A 1 193 ? -37.429 -2.966 57.508 1.00 82.38 193 ALA A N 1
ATOM 1447 C CA . ALA A 1 193 ? -38.018 -1.803 58.154 1.00 82.38 193 ALA A CA 1
ATOM 1448 C C . ALA A 1 193 ? -39.527 -1.950 58.355 1.00 82.38 193 ALA A C 1
ATOM 1450 O O . ALA A 1 193 ? -40.022 -1.634 59.432 1.00 82.38 193 ALA A O 1
ATOM 1451 N N . ALA A 1 194 ? -40.247 -2.452 57.347 1.00 82.88 194 ALA A N 1
ATOM 1452 C CA . ALA A 1 194 ? -41.676 -2.727 57.452 1.00 82.88 194 ALA A CA 1
ATOM 1453 C C . ALA A 1 194 ? -41.952 -3.758 58.556 1.00 82.88 194 ALA A C 1
ATOM 1455 O O . ALA A 1 194 ? -42.759 -3.502 59.442 1.00 82.88 194 ALA A O 1
ATOM 1456 N N . VAL A 1 195 ? -41.190 -4.859 58.587 1.00 86.50 195 VAL A N 1
ATOM 1457 C CA . VAL A 1 195 ? -41.303 -5.876 59.646 1.00 86.50 195 VAL A CA 1
ATOM 1458 C C . VAL A 1 195 ? -40.991 -5.295 61.029 1.00 86.50 195 VAL A C 1
ATOM 1460 O O . VAL A 1 195 ? -41.703 -5.579 61.989 1.00 86.50 195 VAL A O 1
ATOM 1463 N N . ALA A 1 196 ? -39.943 -4.478 61.157 1.00 83.69 196 ALA A N 1
ATOM 1464 C CA . ALA A 1 196 ? -39.597 -3.831 62.421 1.00 83.69 196 ALA A CA 1
ATOM 1465 C C . ALA A 1 196 ? -40.681 -2.841 62.873 1.00 83.69 196 ALA A C 1
ATOM 1467 O O . ALA A 1 196 ? -41.053 -2.840 64.043 1.00 83.69 196 ALA A O 1
ATOM 1468 N N . SER A 1 197 ? -41.221 -2.044 61.948 1.00 83.44 197 SER A N 1
ATOM 1469 C CA . SER A 1 197 ? -42.322 -1.117 62.215 1.00 83.44 197 SER A CA 1
ATOM 1470 C C . SER A 1 197 ? -43.577 -1.858 62.670 1.00 83.44 197 SER A C 1
ATOM 1472 O O . SER A 1 197 ? -44.198 -1.442 63.643 1.00 83.44 197 SER A O 1
ATOM 1474 N N . ASP A 1 198 ? -43.924 -2.977 62.032 1.00 84.50 198 ASP A N 1
ATOM 1475 C CA . ASP A 1 198 ? -45.064 -3.808 62.435 1.00 84.50 198 ASP A CA 1
ATOM 1476 C C . ASP A 1 198 ? -44.870 -4.374 63.846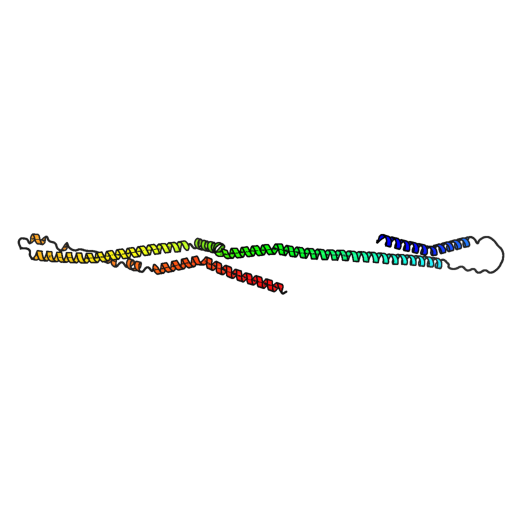 1.00 84.50 198 ASP A C 1
ATOM 1478 O O . ASP A 1 198 ? -45.792 -4.354 64.659 1.00 84.50 198 ASP A O 1
ATOM 1482 N N . LYS A 1 199 ? -43.653 -4.826 64.177 1.00 85.12 199 LYS A N 1
ATOM 1483 C CA . LYS A 1 199 ? -43.320 -5.322 65.522 1.00 85.12 199 LYS A CA 1
ATOM 1484 C C . LYS A 1 199 ? -43.343 -4.228 66.586 1.00 85.12 199 LYS A C 1
ATOM 1486 O O . LYS A 1 199 ? -43.775 -4.490 67.704 1.00 85.12 199 LYS A O 1
ATOM 1491 N N . ILE A 1 200 ? -42.896 -3.019 66.257 1.00 84.44 200 ILE A N 1
ATOM 1492 C CA . ILE A 1 200 ? -42.952 -1.872 67.168 1.00 84.44 200 ILE A CA 1
ATOM 1493 C C . ILE A 1 200 ? -44.403 -1.432 67.391 1.00 84.44 200 ILE A C 1
ATOM 1495 O O . ILE A 1 200 ? -44.782 -1.167 68.528 1.00 84.44 200 ILE A O 1
ATOM 1499 N N . ASN A 1 201 ? -45.227 -1.424 66.342 1.00 82.94 201 ASN A N 1
ATOM 1500 C CA . ASN A 1 201 ? -46.658 -1.143 66.455 1.00 82.94 201 ASN A CA 1
ATOM 1501 C C . ASN A 1 201 ? -47.379 -2.195 67.311 1.00 82.94 201 ASN A C 1
ATOM 1503 O O . ASN A 1 201 ? -48.192 -1.839 68.163 1.00 82.94 201 ASN A O 1
ATOM 1507 N N . ASP A 1 202 ? -47.051 -3.477 67.137 1.00 85.12 202 ASP A N 1
ATOM 1508 C CA . ASP A 1 202 ? -47.573 -4.562 67.975 1.00 85.12 202 ASP A CA 1
ATOM 1509 C C . ASP A 1 202 ? -47.146 -4.398 69.445 1.00 85.12 202 ASP A C 1
ATOM 1511 O O . ASP A 1 202 ? -47.970 -4.505 70.352 1.00 85.12 202 ASP A O 1
ATOM 1515 N N . LEU A 1 203 ? -45.884 -4.035 69.700 1.00 83.19 203 LEU A N 1
ATOM 1516 C CA . LEU A 1 203 ? -45.396 -3.734 71.048 1.00 83.19 203 LEU A CA 1
ATOM 1517 C C . LEU A 1 203 ? -46.118 -2.526 71.664 1.00 83.19 203 LEU A C 1
ATOM 1519 O O . LEU A 1 203 ? -46.515 -2.577 72.827 1.00 83.19 203 LEU A O 1
ATOM 1523 N N . ALA A 1 204 ? -46.322 -1.454 70.897 1.00 81.69 204 ALA A N 1
ATOM 1524 C CA . ALA A 1 204 ? -47.067 -0.282 71.346 1.00 81.69 204 ALA A CA 1
ATOM 1525 C C . ALA A 1 204 ? -48.515 -0.647 71.715 1.00 81.69 204 ALA A C 1
ATOM 1527 O O . ALA A 1 204 ? -49.018 -0.185 72.740 1.00 81.69 204 ALA A O 1
ATOM 1528 N N . TYR A 1 205 ? -49.156 -1.529 70.940 1.00 82.88 205 TYR A N 1
ATOM 1529 C CA . TYR A 1 205 ? -50.491 -2.048 71.242 1.00 82.88 205 TYR A CA 1
ATOM 1530 C C . TYR A 1 205 ? -50.512 -2.900 72.520 1.00 82.88 205 TYR A C 1
ATOM 1532 O O . TYR A 1 205 ? -51.404 -2.741 73.355 1.00 82.88 205 TYR A O 1
ATOM 1540 N N . GLN A 1 206 ? -49.512 -3.766 72.719 1.00 83.81 206 GLN A N 1
ATOM 1541 C CA . GLN A 1 206 ? -49.371 -4.559 73.946 1.00 83.81 206 GLN A CA 1
ATOM 1542 C C . GLN A 1 206 ? -49.156 -3.676 75.187 1.00 83.81 206 GLN A C 1
ATOM 1544 O O . GLN A 1 206 ? -49.771 -3.921 76.226 1.00 83.81 206 GLN A O 1
ATOM 1549 N N . ILE A 1 207 ? -48.340 -2.621 75.085 1.00 80.81 207 ILE A N 1
ATOM 1550 C CA . ILE A 1 207 ? -48.111 -1.651 76.170 1.00 80.81 207 ILE A CA 1
ATOM 1551 C C . ILE A 1 207 ? -49.390 -0.860 76.478 1.00 80.81 207 ILE A C 1
ATOM 1553 O O . ILE A 1 207 ? -49.720 -0.675 77.649 1.00 80.81 207 ILE A O 1
ATOM 1557 N N . ASP A 1 208 ? -50.146 -0.437 75.461 1.00 80.50 208 ASP A N 1
ATOM 1558 C CA . ASP A 1 208 ? -51.441 0.231 75.658 1.00 80.50 208 ASP A CA 1
ATOM 1559 C C . ASP A 1 208 ? -52.473 -0.703 76.318 1.00 80.50 208 ASP A C 1
ATOM 1561 O O . ASP A 1 208 ? -53.220 -0.302 77.214 1.00 80.50 208 ASP A O 1
ATOM 1565 N N . GLY A 1 209 ? -52.469 -1.985 75.940 1.00 81.06 209 GLY A N 1
ATOM 1566 C CA . GLY A 1 209 ? -53.254 -3.027 76.600 1.00 81.06 209 GLY A CA 1
ATOM 1567 C C . GLY A 1 209 ? -52.889 -3.202 78.077 1.00 81.06 209 GLY A C 1
ATOM 1568 O O . GLY A 1 209 ? -53.782 -3.290 78.920 1.00 81.06 209 GLY A O 1
ATOM 1569 N N . LEU A 1 210 ? -51.592 -3.187 78.404 1.00 77.00 210 LEU A N 1
ATOM 1570 C CA . LEU A 1 210 ? -51.095 -3.272 79.780 1.00 77.00 210 LEU A CA 1
ATOM 1571 C C . LEU A 1 210 ? -51.471 -2.028 80.598 1.00 77.00 210 LEU A C 1
ATOM 1573 O O . LEU A 1 210 ? -51.923 -2.155 81.735 1.00 77.00 210 LEU A O 1
ATOM 1577 N N . ARG A 1 211 ? -51.373 -0.833 80.001 1.00 75.62 211 ARG A N 1
ATOM 1578 C CA . ARG A 1 211 ? -51.796 0.432 80.622 1.00 75.62 211 ARG A CA 1
ATOM 1579 C C . ARG A 1 211 ? -53.268 0.391 81.039 1.00 75.62 211 ARG A C 1
ATOM 1581 O O . ARG A 1 211 ? -53.600 0.832 82.137 1.00 75.62 211 ARG A O 1
ATOM 1588 N N . LYS A 1 212 ? -54.144 -0.186 80.207 1.00 76.50 212 LYS A N 1
ATOM 1589 C CA . LYS A 1 212 ? -55.582 -0.347 80.506 1.00 76.50 212 LYS A CA 1
ATOM 1590 C C . LYS A 1 212 ? -55.873 -1.321 81.653 1.00 76.50 212 LYS A C 1
ATOM 1592 O O . LYS A 1 212 ? -56.950 -1.246 82.236 1.00 76.50 212 LYS A O 1
ATOM 1597 N N . GLN A 1 213 ? -54.946 -2.222 81.974 1.00 79.62 213 GLN A N 1
ATOM 1598 C CA . GLN A 1 213 ? -55.079 -3.203 83.058 1.00 79.62 213 GLN A CA 1
ATOM 1599 C C . GLN A 1 213 ? -54.390 -2.763 84.364 1.00 79.62 213 GLN A C 1
ATOM 1601 O O . GLN A 1 213 ? -54.389 -3.524 85.331 1.00 79.62 213 GLN A O 1
ATOM 1606 N N . CYS A 1 214 ? -53.817 -1.554 84.427 1.00 76.50 214 CYS A N 1
ATOM 1607 C CA . CYS A 1 214 ? -53.169 -1.061 85.643 1.00 76.50 214 CYS A CA 1
ATOM 1608 C C . CYS A 1 214 ? -54.161 -0.835 86.793 1.00 76.50 214 CYS A C 1
ATOM 1610 O O . CYS A 1 214 ? -55.260 -0.306 86.617 1.00 76.50 214 CYS A O 1
ATOM 1612 N N . PHE A 1 215 ? -53.734 -1.188 88.008 1.00 75.88 215 PHE A N 1
ATOM 1613 C CA . PHE A 1 215 ? -54.488 -0.922 89.228 1.00 75.88 215 PHE A CA 1
ATOM 1614 C C . PHE A 1 215 ? -54.527 0.585 89.547 1.00 75.88 215 PHE A C 1
ATOM 1616 O O . PHE A 1 215 ? -53.558 1.299 89.280 1.00 75.88 215 PHE A O 1
ATOM 1623 N N . PRO A 1 216 ? -55.595 1.084 90.201 1.00 71.50 216 PRO A N 1
ATOM 1624 C CA . PRO A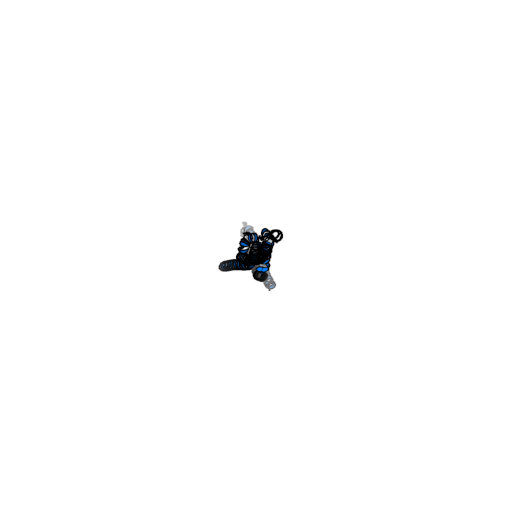 1 216 ? -55.781 2.513 90.482 1.00 71.50 216 PRO A CA 1
ATOM 1625 C C . PRO A 1 216 ? -54.734 3.131 91.430 1.00 71.50 216 PRO A C 1
ATOM 1627 O O . PRO A 1 216 ? -54.690 4.348 91.579 1.00 71.50 216 PRO A O 1
ATOM 1630 N N . LYS A 1 217 ? -53.894 2.320 92.090 1.00 72.50 217 LYS A N 1
ATOM 1631 C CA . LYS A 1 217 ? -52.761 2.803 92.900 1.00 72.50 217 LYS A CA 1
ATOM 1632 C C . LYS A 1 217 ? -51.490 3.063 92.081 1.00 72.50 217 LYS A C 1
ATOM 1634 O O . LYS A 1 217 ? -50.683 3.885 92.500 1.00 72.50 217 LYS A O 1
ATOM 1639 N N . ASP A 1 218 ? -51.351 2.425 90.918 1.00 72.56 218 ASP A N 1
ATOM 1640 C CA . ASP A 1 218 ? -50.142 2.464 90.079 1.00 72.56 218 ASP A CA 1
ATOM 1641 C C . ASP A 1 218 ? -50.331 3.313 88.806 1.00 72.56 218 ASP A C 1
ATOM 1643 O O . ASP A 1 218 ? -49.428 3.437 87.979 1.00 72.56 218 ASP A O 1
ATOM 1647 N N . THR A 1 219 ? -51.495 3.955 88.663 1.00 69.12 219 THR A N 1
ATOM 1648 C CA . THR A 1 219 ? -51.856 4.860 87.561 1.00 69.12 219 THR A CA 1
ATOM 1649 C C . THR A 1 219 ? -50.791 5.918 87.226 1.00 69.12 219 THR A C 1
ATOM 1651 O O . THR A 1 219 ? -50.457 6.027 86.047 1.00 69.12 219 THR A O 1
ATOM 1654 N N . PRO A 1 220 ? -50.176 6.646 88.188 1.00 70.62 220 PRO A N 1
ATOM 1655 C CA . PRO A 1 220 ? -49.141 7.630 87.848 1.00 70.62 220 PRO A CA 1
ATOM 1656 C C . PRO A 1 220 ? -47.867 6.995 87.262 1.00 70.62 220 PRO A C 1
ATOM 1658 O O . PRO A 1 220 ? -47.153 7.637 86.493 1.00 70.62 220 PRO A O 1
ATOM 1661 N N . LEU A 1 221 ? -47.588 5.726 87.578 1.00 69.12 221 LEU A N 1
ATOM 1662 C CA . LEU A 1 221 ? -46.453 4.989 87.022 1.00 69.12 221 LEU A CA 1
ATOM 1663 C C . LEU A 1 221 ? -46.757 4.510 85.592 1.00 69.12 221 LEU A C 1
ATOM 1665 O O . LEU A 1 221 ? -45.909 4.624 84.708 1.00 69.12 221 LEU A O 1
ATOM 1669 N N . CYS A 1 222 ? -47.986 4.050 85.337 1.00 70.62 222 CYS A N 1
ATOM 1670 C CA . CYS A 1 222 ? -48.422 3.608 84.009 1.00 70.62 222 CYS A CA 1
ATOM 1671 C C . CYS A 1 222 ? -48.627 4.767 83.019 1.00 70.62 222 CYS A C 1
ATOM 1673 O O . CYS A 1 222 ? -48.422 4.583 81.822 1.00 70.62 222 CYS A O 1
ATOM 1675 N N . ASP A 1 223 ? -48.952 5.973 83.493 1.00 72.62 223 ASP A N 1
ATOM 1676 C CA . ASP A 1 223 ? -49.017 7.180 82.655 1.00 72.62 223 ASP A CA 1
ATOM 1677 C C . ASP A 1 223 ? -47.634 7.692 82.215 1.00 72.62 223 ASP A C 1
ATOM 1679 O O . ASP A 1 223 ? -47.537 8.476 81.271 1.00 72.62 223 ASP A O 1
ATOM 1683 N N . THR A 1 224 ? -46.553 7.209 82.840 1.00 69.19 224 THR A N 1
ATOM 1684 C CA . THR A 1 224 ? -45.173 7.511 82.417 1.00 69.19 224 THR A CA 1
ATOM 1685 C C . THR A 1 224 ? -44.768 6.715 81.161 1.00 69.19 224 THR A C 1
ATOM 1687 O O . THR A 1 224 ? -43.826 7.088 80.459 1.00 69.19 224 THR A O 1
ATOM 1690 N N . LEU A 1 225 ? -45.491 5.636 80.827 1.00 65.44 225 LEU A N 1
ATOM 1691 C CA . LEU A 1 225 ? -45.272 4.843 79.613 1.00 65.44 225 LEU A CA 1
ATOM 1692 C C . LEU A 1 225 ? -45.866 5.562 78.392 1.00 65.44 225 LEU A C 1
ATOM 1694 O O . LEU A 1 225 ? -47.027 5.378 78.028 1.00 65.44 225 LEU A O 1
ATOM 1698 N N . ASN A 1 226 ? -45.053 6.396 77.745 1.00 62.41 226 ASN A N 1
ATOM 1699 C CA . ASN A 1 226 ? -45.440 7.119 76.538 1.00 62.41 226 ASN A CA 1
ATOM 1700 C C . ASN A 1 226 ? -45.278 6.244 75.281 1.00 62.41 226 ASN A C 1
ATOM 1702 O O . ASN A 1 226 ? -44.168 6.027 74.794 1.00 62.41 226 ASN A O 1
ATOM 1706 N N . THR A 1 227 ? -46.395 5.776 74.726 1.00 64.50 227 THR A N 1
ATOM 1707 C CA . THR A 1 227 ? -46.436 4.960 73.502 1.00 64.50 227 THR A CA 1
ATOM 1708 C C . THR A 1 227 ? -46.162 5.757 72.221 1.00 64.50 227 THR A C 1
ATOM 1710 O O . THR A 1 227 ? -45.774 5.169 71.217 1.00 64.50 227 THR A O 1
ATOM 1713 N N . HIS A 1 228 ? -46.266 7.092 72.245 1.00 63.50 228 HIS A N 1
ATOM 1714 C CA . HIS A 1 228 ? -45.969 7.946 71.084 1.00 63.50 228 HIS A CA 1
ATOM 1715 C C . HIS A 1 228 ? -44.468 8.080 70.784 1.00 63.50 228 HIS A C 1
ATOM 1717 O O . HIS A 1 228 ? -44.097 8.576 69.725 1.00 63.50 228 HIS A O 1
ATOM 1723 N N . ALA A 1 229 ? -43.593 7.637 71.692 1.00 59.00 229 ALA A N 1
ATOM 1724 C CA . ALA A 1 229 ? -42.145 7.636 71.476 1.00 59.00 229 ALA A CA 1
ATOM 1725 C C . ALA A 1 229 ? -41.655 6.456 70.608 1.00 59.00 229 ALA A C 1
ATOM 1727 O O . ALA A 1 229 ? -40.485 6.415 70.234 1.00 59.00 229 ALA A O 1
ATOM 1728 N N . LEU A 1 230 ? -42.533 5.501 70.287 1.00 59.16 230 LEU A N 1
ATOM 1729 C CA . LEU A 1 230 ? -42.224 4.278 69.538 1.00 59.16 230 LEU A CA 1
ATOM 1730 C C . LEU A 1 230 ? -42.526 4.416 68.032 1.00 59.16 230 LEU A C 1
ATOM 1732 O O . LEU A 1 230 ? -42.917 3.450 67.391 1.00 59.16 230 LEU A O 1
ATOM 1736 N N . GLU A 1 231 ? -42.364 5.597 67.432 1.00 59.72 231 GLU A N 1
ATOM 1737 C CA . GLU A 1 231 ? -42.555 5.757 65.984 1.00 59.72 231 GLU A CA 1
ATOM 1738 C C . GLU A 1 231 ? -41.222 5.627 65.234 1.00 59.72 231 GLU A C 1
ATOM 1740 O O . GLU A 1 231 ? -40.290 6.411 65.424 1.00 59.72 231 GLU A O 1
ATOM 1745 N N . LEU A 1 232 ? -41.130 4.633 64.349 1.00 57.66 232 LEU A N 1
ATOM 1746 C CA . LEU A 1 232 ? -39.939 4.383 63.547 1.00 57.66 232 LEU A CA 1
ATOM 1747 C C . LEU A 1 232 ? -40.113 4.980 62.143 1.00 57.66 232 LEU A C 1
ATOM 1749 O O . LEU A 1 232 ? -40.669 4.361 61.238 1.00 57.66 232 LEU A O 1
ATOM 1753 N N . LYS A 1 233 ? -39.636 6.214 61.951 1.00 58.38 233 LYS A N 1
ATOM 1754 C CA . LYS A 1 233 ? -39.739 6.929 60.671 1.00 58.38 233 LYS A CA 1
ATOM 1755 C C . LYS A 1 233 ? -38.517 6.658 59.794 1.00 58.38 233 LYS A C 1
ATOM 1757 O O . LYS A 1 233 ? -37.459 7.249 59.993 1.00 58.38 233 LYS A O 1
ATOM 1762 N N . LEU A 1 234 ? -38.667 5.793 58.791 1.00 58.31 234 LEU A N 1
ATOM 1763 C CA . LEU A 1 234 ? -37.609 5.492 57.819 1.00 58.31 234 LEU A CA 1
ATOM 1764 C C . LEU A 1 234 ? -37.943 6.035 56.423 1.00 58.31 234 LEU A C 1
ATOM 1766 O O . LEU A 1 234 ? -39.011 5.769 55.873 1.00 58.31 234 LEU A O 1
ATOM 1770 N N . GLN A 1 235 ? -37.006 6.777 55.824 1.00 58.75 235 GLN A N 1
ATOM 1771 C CA . GLN A 1 235 ? -37.128 7.348 54.477 1.00 58.75 235 GLN A CA 1
ATOM 1772 C C . GLN A 1 235 ? -36.247 6.600 53.466 1.00 58.75 235 GLN A C 1
ATOM 1774 O O . GLN A 1 235 ? -35.184 7.067 53.079 1.00 58.75 235 GLN A O 1
ATOM 1779 N N . PHE A 1 236 ? -36.707 5.440 52.997 1.00 61.66 236 PHE A N 1
ATOM 1780 C CA . PHE A 1 236 ? -36.043 4.697 51.910 1.00 61.66 236 PHE A CA 1
ATOM 1781 C C . PHE A 1 236 ? -36.783 4.789 50.566 1.00 61.66 236 PHE A C 1
ATOM 1783 O O . PHE A 1 236 ? -36.217 4.501 49.514 1.00 61.66 236 PHE A O 1
ATOM 1790 N N . ASN A 1 237 ? -38.040 5.245 50.579 1.00 60.34 237 ASN A N 1
ATOM 1791 C CA . ASN A 1 237 ? -38.866 5.379 49.377 1.00 60.34 237 ASN A CA 1
ATOM 1792 C C . ASN A 1 237 ? -38.357 6.446 48.394 1.00 60.34 237 ASN A C 1
ATOM 1794 O O . ASN A 1 237 ? -38.635 6.330 47.202 1.00 60.34 237 ASN A O 1
ATOM 1798 N N . SER A 1 238 ? -37.609 7.453 48.861 1.00 62.31 238 SER A N 1
ATOM 1799 C CA . SER A 1 238 ? -37.017 8.473 47.983 1.00 62.31 238 SER A CA 1
ATOM 1800 C C . SER A 1 238 ? -35.918 7.891 47.088 1.00 62.31 238 SER A C 1
ATOM 1802 O O . SER A 1 238 ? -35.914 8.164 45.896 1.00 62.31 238 SER A O 1
ATOM 1804 N N . ILE A 1 239 ? -35.078 6.997 47.626 1.00 63.88 239 ILE A N 1
ATOM 1805 C CA . ILE A 1 239 ? -33.984 6.331 46.890 1.00 63.88 239 ILE A CA 1
ATOM 1806 C C . ILE A 1 239 ? -34.545 5.371 45.825 1.00 63.88 239 ILE A C 1
ATOM 1808 O O . ILE A 1 239 ? -34.006 5.224 44.736 1.00 63.88 239 ILE A O 1
ATOM 1812 N N . LEU A 1 240 ? -35.671 4.713 46.115 1.00 63.28 240 LEU A N 1
ATOM 1813 C CA . LEU A 1 240 ? -36.307 3.754 45.200 1.00 63.28 240 LEU A CA 1
ATOM 1814 C C . LEU A 1 240 ? -37.050 4.404 44.024 1.00 63.28 240 LEU A C 1
ATOM 1816 O O . LEU A 1 240 ? -37.234 3.753 42.990 1.00 63.28 240 LEU A O 1
ATOM 1820 N N . LYS A 1 241 ? -37.499 5.652 44.194 1.00 65.69 241 LYS A N 1
ATOM 1821 C CA . LYS A 1 241 ? -38.257 6.424 43.196 1.00 65.69 241 LYS A CA 1
ATOM 1822 C C . LYS A 1 241 ? -37.387 7.352 42.354 1.00 65.69 241 LYS A C 1
ATOM 1824 O O . LYS A 1 241 ? -37.915 8.030 41.478 1.00 65.69 241 LYS A O 1
ATOM 1829 N N . GLU A 1 242 ? -36.086 7.395 42.609 1.00 69.25 242 GLU A N 1
ATOM 1830 C CA . GLU A 1 242 ? -35.186 8.295 41.905 1.00 69.25 242 GLU A CA 1
ATOM 1831 C C . GLU A 1 242 ? -35.052 7.859 40.440 1.00 69.25 242 GLU A C 1
ATOM 1833 O O . GLU A 1 242 ? -34.490 6.811 40.112 1.00 69.25 242 GLU A O 1
ATOM 1838 N N . GLN A 1 243 ? -35.653 8.654 39.555 1.00 64.12 243 GLN A N 1
ATOM 1839 C CA . GLN A 1 243 ? -35.808 8.352 38.132 1.00 64.12 243 GLN A CA 1
ATOM 1840 C C . GLN A 1 243 ? -34.455 8.199 37.421 1.00 64.12 243 GLN A C 1
ATOM 1842 O O . GLN A 1 243 ? -34.313 7.350 36.544 1.00 64.12 243 GLN A O 1
ATOM 1847 N N . GLN A 1 244 ? -33.433 8.909 37.902 1.00 59.91 244 GLN A N 1
ATOM 1848 C CA . GLN A 1 244 ? -32.053 8.811 37.426 1.00 59.91 244 GLN A CA 1
ATOM 1849 C C . GLN A 1 244 ? -31.483 7.386 37.569 1.00 59.91 244 GLN A C 1
ATOM 1851 O O . GLN A 1 244 ? -30.804 6.907 36.667 1.00 59.91 244 GLN A O 1
ATOM 1856 N N . LEU A 1 245 ? -31.820 6.655 38.642 1.00 62.00 245 LEU A N 1
ATOM 1857 C CA . LEU A 1 245 ? -31.369 5.269 38.856 1.00 62.00 245 LEU A CA 1
ATOM 1858 C C . LEU A 1 245 ? -32.105 4.259 37.960 1.00 62.00 245 LEU A C 1
ATOM 1860 O O . LEU A 1 245 ? -31.596 3.167 37.707 1.00 62.00 245 LEU A O 1
ATOM 1864 N N . LEU A 1 246 ? -33.314 4.596 37.500 1.00 63.59 246 LEU A N 1
ATOM 1865 C CA . LEU A 1 246 ? -34.052 3.803 36.513 1.00 63.59 246 LEU A CA 1
ATOM 1866 C C . LEU A 1 246 ? -33.530 4.047 35.094 1.00 63.59 246 LEU A C 1
ATOM 1868 O O . LEU A 1 246 ? -33.388 3.085 34.344 1.00 63.59 246 LEU A O 1
ATOM 1872 N N . GLU A 1 247 ? -33.194 5.290 34.755 1.00 63.88 247 GLU A N 1
ATOM 1873 C CA . GLU A 1 247 ? -32.626 5.651 33.452 1.00 63.88 247 GLU A CA 1
ATOM 1874 C C . GLU A 1 247 ? -31.194 5.121 33.271 1.00 63.88 247 GLU A C 1
ATOM 1876 O O . GLU A 1 247 ? -30.865 4.612 32.199 1.00 63.88 247 GLU A O 1
ATOM 1881 N N . LEU A 1 248 ? -30.377 5.106 34.336 1.00 62.75 248 LEU A N 1
ATOM 1882 C CA . LEU A 1 248 ? -29.035 4.494 34.349 1.00 62.75 248 LEU A CA 1
ATOM 1883 C C . LEU A 1 248 ? -29.046 2.985 34.029 1.00 62.75 248 LEU A C 1
ATOM 1885 O O . LEU A 1 248 ? -28.058 2.436 33.544 1.00 62.75 248 LEU A O 1
ATOM 1889 N N . ARG A 1 249 ? -30.171 2.304 34.272 1.00 60.91 249 ARG A N 1
ATOM 1890 C CA . ARG A 1 249 ? -30.376 0.893 33.907 1.00 60.91 249 ARG A CA 1
ATOM 1891 C C . ARG A 1 249 ? -30.678 0.709 32.420 1.00 60.91 249 ARG A C 1
ATOM 1893 O O . ARG A 1 249 ? -30.405 -0.349 31.869 1.00 60.91 249 ARG A O 1
ATOM 1900 N N . THR A 1 250 ? -31.305 1.710 31.809 1.00 61.69 250 THR A N 1
ATOM 1901 C CA . THR A 1 250 ? -31.738 1.696 30.405 1.00 61.69 250 THR A CA 1
ATOM 1902 C C . THR A 1 250 ? -30.762 2.387 29.467 1.00 61.69 250 THR A C 1
ATOM 1904 O O . THR A 1 250 ? -30.996 2.376 28.260 1.00 61.69 250 THR A O 1
ATOM 1907 N N . LEU A 1 251 ? -29.689 2.993 29.990 1.00 61.25 251 LEU A N 1
ATOM 1908 C CA . LEU A 1 251 ? -28.567 3.443 29.174 1.00 61.25 251 LEU A CA 1
ATOM 1909 C C . LEU A 1 251 ? -28.153 2.258 28.305 1.00 61.25 251 LEU A C 1
ATOM 1911 O O . LEU A 1 251 ? -27.763 1.216 28.821 1.00 61.25 251 LEU A O 1
ATOM 1915 N N . GLY A 1 252 ? -28.350 2.390 26.995 1.00 61.88 252 GLY A N 1
ATOM 1916 C CA . GLY A 1 252 ? -28.154 1.339 25.999 1.00 61.88 252 GLY A CA 1
ATOM 1917 C C . GLY A 1 252 ? -26.678 1.024 25.782 1.00 61.88 252 GLY A C 1
ATOM 1918 O O . GLY A 1 252 ? -26.191 1.138 24.659 1.00 61.88 252 GLY A O 1
ATOM 1919 N N . VAL A 1 253 ? -25.979 0.654 26.856 1.00 67.44 253 VAL A N 1
ATOM 1920 C CA . VAL A 1 253 ? -24.554 0.325 26.897 1.00 67.44 253 VAL A CA 1
ATOM 1921 C C . VAL A 1 253 ? -24.248 -0.789 25.899 1.00 67.44 253 VAL A C 1
ATOM 1923 O O . VAL A 1 253 ? -23.270 -0.687 25.168 1.00 67.44 253 VAL A O 1
ATOM 1926 N N . ASP A 1 254 ? -25.133 -1.779 25.754 1.00 69.00 254 ASP A N 1
ATOM 1927 C CA . ASP A 1 254 ? -24.962 -2.872 24.787 1.00 69.00 254 ASP A CA 1
ATOM 1928 C C . ASP A 1 254 ? -24.978 -2.381 23.328 1.00 69.00 254 ASP A C 1
ATOM 1930 O O . ASP A 1 254 ? -24.144 -2.783 22.517 1.00 69.00 254 ASP A O 1
ATOM 1934 N N . ASN A 1 255 ? -25.895 -1.468 22.989 1.00 72.25 255 ASN A N 1
ATOM 1935 C CA . ASN A 1 255 ? -26.010 -0.929 21.631 1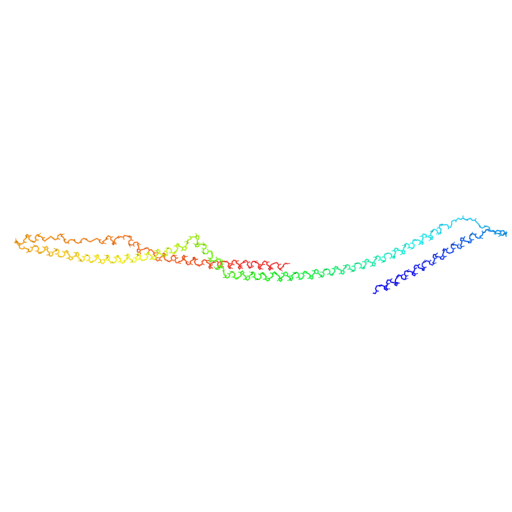.00 72.25 255 ASN A CA 1
ATOM 1936 C C . ASN A 1 255 ? -24.844 0.017 21.309 1.00 72.25 255 ASN A C 1
ATOM 1938 O O . ASN A 1 255 ? -24.279 -0.025 20.217 1.00 72.25 255 ASN A O 1
ATOM 1942 N N . LEU A 1 256 ? -24.435 0.831 22.286 1.00 69.94 256 LEU A N 1
ATOM 1943 C CA . LEU A 1 256 ? -23.281 1.715 22.145 1.00 69.94 256 LEU A CA 1
ATOM 1944 C C . LEU A 1 256 ? -21.977 0.911 22.019 1.00 69.94 256 LEU A C 1
ATOM 1946 O O . LEU A 1 256 ? -21.139 1.237 21.183 1.00 69.94 256 LEU A O 1
ATOM 1950 N N . THR A 1 257 ? -21.838 -0.187 22.769 1.00 75.00 257 THR A N 1
ATOM 1951 C CA . THR A 1 257 ? -20.686 -1.102 22.674 1.00 75.00 257 THR A CA 1
ATOM 1952 C C . THR A 1 257 ? -20.589 -1.702 21.278 1.00 75.00 257 THR A C 1
ATOM 1954 O O . THR A 1 257 ? -19.516 -1.712 20.673 1.00 75.00 257 THR A O 1
ATOM 1957 N N . LEU A 1 258 ? -21.722 -2.153 20.731 1.00 79.19 258 LEU A N 1
ATOM 1958 C CA . LEU A 1 258 ? -21.780 -2.712 19.386 1.00 79.19 258 LEU A CA 1
ATOM 1959 C C . LEU A 1 258 ? -21.417 -1.654 18.335 1.00 79.19 258 LEU A C 1
ATOM 1961 O O . LEU A 1 258 ? -20.560 -1.915 17.491 1.00 79.19 258 LEU A O 1
ATOM 1965 N N . ALA A 1 259 ? -21.974 -0.445 18.433 1.00 76.94 259 ALA A N 1
ATOM 1966 C CA . ALA A 1 259 ? -21.685 0.655 17.514 1.00 76.94 259 ALA A CA 1
ATOM 1967 C C . ALA A 1 259 ? -20.201 1.072 17.517 1.00 76.94 259 ALA A C 1
ATOM 1969 O O . ALA A 1 259 ? -19.610 1.246 16.453 1.00 76.94 259 ALA A O 1
ATOM 1970 N N . ILE A 1 260 ? -19.568 1.172 18.691 1.00 77.00 260 ILE A N 1
ATOM 1971 C CA . ILE A 1 260 ? -18.137 1.501 18.805 1.00 77.00 260 ILE A CA 1
ATOM 1972 C C . ILE A 1 260 ? -17.269 0.376 18.255 1.00 77.00 260 ILE A C 1
ATOM 1974 O O . ILE A 1 260 ? -16.295 0.637 17.550 1.00 77.00 260 ILE A O 1
ATOM 1978 N N . SER A 1 261 ? -17.617 -0.880 18.548 1.00 78.06 261 SER A N 1
ATOM 1979 C CA . SER A 1 261 ? -16.872 -2.029 18.030 1.00 78.06 261 SER A CA 1
ATOM 1980 C C . SER A 1 261 ? -16.924 -2.098 16.500 1.00 78.06 261 SER A C 1
ATOM 1982 O O . SER A 1 261 ? -15.892 -2.332 15.870 1.00 78.06 261 SER A O 1
ATOM 1984 N N . ALA A 1 262 ? -18.083 -1.793 15.904 1.00 83.44 262 ALA A N 1
ATOM 1985 C CA . ALA A 1 262 ? -18.260 -1.704 14.461 1.00 83.44 262 ALA A CA 1
ATOM 1986 C C . ALA A 1 262 ? -17.437 -0.551 13.866 1.00 83.44 262 ALA A C 1
ATOM 1988 O O . ALA A 1 262 ? -16.659 -0.776 12.943 1.00 83.44 262 ALA A O 1
ATOM 1989 N N . ALA A 1 263 ? -17.506 0.650 14.452 1.00 78.19 263 ALA A N 1
ATOM 1990 C CA . ALA A 1 263 ? -16.722 1.803 14.002 1.00 78.19 263 ALA A CA 1
ATOM 1991 C C . ALA A 1 263 ? -15.203 1.549 14.079 1.00 78.19 263 ALA A C 1
ATOM 1993 O O . ALA A 1 263 ? -14.458 1.871 13.152 1.00 78.19 263 ALA A O 1
ATOM 1994 N N . LYS A 1 264 ? -14.727 0.901 15.152 1.00 80.06 264 LYS A N 1
ATOM 1995 C CA . LYS A 1 264 ? -13.313 0.519 15.311 1.00 80.06 264 LYS A CA 1
ATOM 1996 C C . LYS A 1 264 ? -12.896 -0.546 14.294 1.00 80.06 264 LYS A C 1
ATOM 1998 O O . LYS A 1 264 ? -11.760 -0.536 13.821 1.00 80.06 264 LYS A O 1
ATOM 2003 N N . GLN A 1 265 ? -13.799 -1.459 13.941 1.00 83.81 265 GLN A N 1
ATOM 2004 C CA . GLN A 1 265 ? -13.556 -2.469 12.914 1.00 83.81 265 GLN A CA 1
ATOM 2005 C C . GLN A 1 265 ? -13.492 -1.856 11.509 1.00 83.81 265 GLN A C 1
ATOM 2007 O O . GLN A 1 265 ? -12.590 -2.205 10.750 1.00 83.81 265 GLN A O 1
ATOM 2012 N N . GLU A 1 266 ? -14.381 -0.920 11.179 1.00 83.25 266 GLU A N 1
ATOM 2013 C CA . GLU A 1 266 ? -14.353 -0.188 9.906 1.00 83.25 266 GLU A CA 1
ATOM 2014 C C . GLU A 1 266 ? -13.064 0.625 9.752 1.00 83.25 266 GLU A C 1
ATOM 2016 O O . GLU A 1 266 ? -12.394 0.541 8.722 1.00 83.25 266 GLU A O 1
ATOM 2021 N N . LEU A 1 267 ? -12.651 1.331 10.809 1.00 81.06 267 LEU A N 1
ATOM 2022 C CA . LEU A 1 267 ? -11.408 2.100 10.813 1.00 81.06 267 LEU A CA 1
ATOM 2023 C C . LEU A 1 267 ? -10.176 1.195 10.610 1.00 81.06 267 LEU A C 1
ATOM 2025 O O . LEU A 1 267 ? -9.265 1.535 9.857 1.00 81.06 267 LEU A O 1
ATOM 2029 N N . ARG A 1 268 ? -10.168 0.001 11.217 1.00 81.44 268 ARG A N 1
ATOM 2030 C CA . ARG A 1 268 ? -9.111 -1.010 11.016 1.00 81.44 268 ARG A CA 1
ATOM 2031 C C . ARG A 1 268 ? -9.139 -1.662 9.636 1.00 81.44 268 ARG A C 1
ATOM 2033 O O . ARG A 1 268 ? -8.101 -2.135 9.183 1.00 81.44 268 ARG A O 1
ATOM 2040 N N . ALA A 1 269 ? -10.295 -1.714 8.980 1.00 83.81 269 ALA A N 1
ATOM 2041 C CA . ALA A 1 269 ? -10.434 -2.265 7.636 1.00 83.81 269 ALA A CA 1
ATOM 2042 C C . ALA A 1 269 ? -9.959 -1.287 6.546 1.00 83.81 269 ALA A C 1
ATOM 2044 O O . ALA A 1 269 ? -9.660 -1.721 5.432 1.00 83.81 269 ALA A O 1
ATOM 2045 N N . LEU A 1 270 ? -9.834 0.007 6.858 1.00 80.75 270 LEU A N 1
ATOM 2046 C CA . LEU A 1 270 ? -9.475 1.057 5.903 1.00 80.75 270 LEU A CA 1
ATOM 2047 C C . LEU A 1 270 ? -8.192 0.764 5.091 1.00 80.75 270 LEU A C 1
ATOM 2049 O O . LEU A 1 270 ? -8.255 0.878 3.865 1.00 80.75 270 LEU A O 1
ATOM 2053 N N . PRO A 1 271 ? -7.067 0.310 5.689 1.00 78.25 271 PRO A N 1
ATOM 2054 C CA . PRO A 1 271 ? -5.867 -0.064 4.934 1.00 78.25 271 PRO A CA 1
ATOM 2055 C C . PRO A 1 271 ? -6.145 -1.136 3.872 1.00 78.25 271 PRO A C 1
ATOM 2057 O O . PRO A 1 271 ? -5.817 -0.950 2.704 1.00 78.25 271 PRO A O 1
ATOM 2060 N N . SER A 1 272 ? -6.877 -2.193 4.240 1.00 80.00 272 SER A N 1
ATOM 2061 C CA . SER A 1 272 ? -7.198 -3.299 3.327 1.00 80.00 272 SER A CA 1
ATOM 2062 C C . SER A 1 272 ? -8.094 -2.876 2.153 1.00 80.00 272 SER A C 1
ATOM 2064 O O . SER A 1 272 ? -7.968 -3.392 1.036 1.00 80.00 272 SER A O 1
ATOM 2066 N N . VAL A 1 273 ? -8.975 -1.893 2.372 1.00 84.50 273 VAL A N 1
ATOM 2067 C CA . VAL A 1 273 ? -9.790 -1.288 1.310 1.00 84.50 273 VAL A CA 1
ATOM 2068 C C . VAL A 1 273 ? -8.904 -0.476 0.366 1.00 84.50 273 VAL A C 1
ATOM 2070 O O . VAL A 1 273 ? -9.002 -0.643 -0.851 1.00 84.50 273 VAL A O 1
ATOM 2073 N N . ILE A 1 274 ? -7.992 0.335 0.912 1.00 80.19 274 ILE A N 1
ATOM 2074 C CA . ILE A 1 274 ? -7.017 1.116 0.138 1.00 80.19 274 ILE A CA 1
ATOM 2075 C C . ILE A 1 274 ? -6.128 0.187 -0.697 1.00 80.19 274 ILE A C 1
ATOM 2077 O O . ILE A 1 274 ? -5.936 0.442 -1.886 1.00 80.19 274 ILE A O 1
ATOM 2081 N N . LEU A 1 275 ? -5.643 -0.922 -0.132 1.00 81.00 275 LEU A N 1
ATOM 2082 C CA . LEU A 1 275 ? -4.885 -1.944 -0.857 1.00 81.00 275 LEU A CA 1
ATOM 2083 C C . LEU A 1 275 ? -5.665 -2.479 -2.056 1.00 81.00 275 LEU A C 1
ATOM 2085 O O . LEU A 1 275 ? -5.133 -2.552 -3.166 1.00 81.00 275 LEU A O 1
ATOM 2089 N N . THR A 1 276 ? -6.920 -2.863 -1.830 1.00 84.06 276 THR A N 1
ATOM 2090 C CA . THR A 1 276 ? -7.769 -3.464 -2.863 1.00 84.06 276 THR A CA 1
ATOM 2091 C C . THR A 1 276 ? -8.018 -2.477 -4.002 1.00 84.06 276 THR A C 1
ATOM 2093 O O . THR A 1 276 ? -7.818 -2.821 -5.167 1.00 84.06 276 THR A O 1
ATOM 2096 N N . GLN A 1 277 ? -8.363 -1.230 -3.674 1.00 85.31 277 GLN A N 1
ATOM 2097 C CA . GLN A 1 277 ? -8.576 -0.171 -4.661 1.00 85.31 277 GLN A CA 1
ATOM 2098 C C . GLN A 1 277 ? -7.291 0.177 -5.421 1.00 85.31 277 GLN A C 1
ATOM 2100 O O . GLN A 1 277 ? -7.307 0.283 -6.646 1.00 85.31 277 GLN A O 1
ATOM 2105 N N . THR A 1 278 ? -6.161 0.292 -4.721 1.00 81.62 278 THR A N 1
ATOM 2106 C CA . THR A 1 278 ? -4.868 0.629 -5.336 1.00 81.62 278 THR A CA 1
ATOM 2107 C C . THR A 1 278 ? -4.416 -0.466 -6.302 1.00 81.62 278 THR A C 1
ATOM 2109 O O . THR A 1 278 ? -4.007 -0.172 -7.426 1.00 81.62 278 THR A O 1
ATOM 2112 N N . LYS A 1 279 ? -4.556 -1.742 -5.914 1.00 82.38 279 LYS A N 1
ATOM 2113 C CA . LYS A 1 279 ? -4.274 -2.886 -6.797 1.00 82.38 279 LYS A CA 1
ATOM 2114 C C . LYS A 1 279 ? -5.185 -2.907 -8.017 1.00 82.38 279 LYS A C 1
ATOM 2116 O O . LYS A 1 279 ? -4.709 -3.179 -9.119 1.00 82.38 279 LYS A O 1
ATOM 2121 N N . GLN A 1 280 ? -6.471 -2.618 -7.834 1.00 86.75 280 GLN A N 1
ATOM 2122 C CA . GLN A 1 280 ? -7.424 -2.573 -8.936 1.00 86.75 280 GLN A CA 1
ATOM 2123 C C . GLN A 1 280 ? -7.032 -1.497 -9.956 1.00 86.75 280 GLN A C 1
ATOM 2125 O O . GLN A 1 280 ? -6.839 -1.828 -11.126 1.00 86.75 280 GLN A O 1
ATOM 2130 N N . ILE A 1 281 ? -6.822 -0.255 -9.511 1.00 86.31 281 ILE A N 1
ATOM 2131 C CA . ILE A 1 281 ? -6.435 0.865 -10.382 1.00 86.31 281 ILE A CA 1
ATOM 2132 C C . ILE A 1 281 ? -5.129 0.554 -11.119 1.00 86.31 281 ILE A C 1
ATOM 2134 O O . ILE A 1 281 ? -5.042 0.761 -12.326 1.00 86.31 281 ILE A O 1
ATOM 2138 N N . PHE A 1 282 ? -4.129 0.005 -10.425 1.00 82.25 282 PHE A N 1
ATOM 2139 C CA . PHE A 1 282 ? -2.867 -0.375 -11.059 1.00 82.25 282 PHE A CA 1
ATOM 2140 C C . PHE A 1 282 ? -3.050 -1.460 -12.131 1.00 82.25 282 PHE A C 1
ATOM 2142 O O . PHE A 1 282 ? -2.455 -1.394 -13.204 1.00 82.25 282 PHE A O 1
ATOM 2149 N N . SER A 1 283 ? -3.897 -2.459 -11.875 1.00 83.75 283 SER A N 1
ATOM 2150 C CA . SER A 1 283 ? -4.180 -3.504 -12.865 1.00 83.75 283 SER A CA 1
ATOM 2151 C C . SER A 1 283 ? -4.906 -2.960 -14.103 1.00 83.75 283 SER A C 1
ATOM 2153 O O . SER A 1 283 ? -4.674 -3.428 -15.219 1.00 83.75 283 SER A O 1
ATOM 2155 N N . GLU A 1 284 ? -5.763 -1.954 -13.924 1.00 88.12 284 GLU A N 1
ATOM 2156 C CA . GLU A 1 284 ? -6.478 -1.286 -15.010 1.00 88.12 284 GLU A CA 1
ATOM 2157 C C . GLU A 1 284 ? -5.530 -0.426 -15.852 1.00 88.12 284 GLU A C 1
ATOM 2159 O O . GLU A 1 284 ? -5.539 -0.526 -17.082 1.00 88.12 284 GLU A O 1
ATOM 2164 N N . THR A 1 285 ? -4.654 0.362 -15.221 1.00 84.38 285 THR A N 1
ATOM 2165 C CA . THR A 1 285 ? -3.661 1.177 -15.939 1.00 84.38 285 THR A CA 1
ATOM 2166 C C . THR A 1 285 ? -2.660 0.316 -16.704 1.00 84.38 285 THR A C 1
ATOM 2168 O O . THR A 1 285 ? -2.315 0.661 -17.837 1.00 84.38 285 THR A O 1
ATOM 2171 N N . LEU A 1 286 ? -2.259 -0.832 -16.149 1.00 82.69 286 LEU A N 1
ATOM 2172 C CA . LEU A 1 286 ? -1.386 -1.786 -16.831 1.00 82.69 286 LEU A CA 1
ATOM 2173 C C . LEU A 1 286 ? -2.027 -2.331 -18.114 1.00 82.69 286 LEU A C 1
ATOM 2175 O O . LEU A 1 286 ? -1.419 -2.275 -19.182 1.00 82.69 286 LEU A O 1
ATOM 2179 N N . LYS A 1 287 ? -3.285 -2.783 -18.038 1.00 85.31 287 LYS A N 1
ATOM 2180 C CA . LYS A 1 287 ? -4.031 -3.270 -19.212 1.00 85.31 287 LYS A CA 1
ATOM 2181 C C . LYS A 1 287 ? -4.172 -2.194 -20.290 1.00 85.31 287 LYS A C 1
ATOM 2183 O O . LYS A 1 287 ? -4.077 -2.485 -21.484 1.00 85.31 287 LYS A O 1
ATOM 2188 N N . ILE A 1 288 ? -4.382 -0.938 -19.891 1.00 85.56 288 ILE A N 1
ATOM 2189 C CA . ILE A 1 288 ? -4.450 0.198 -20.823 1.00 85.56 288 ILE A CA 1
ATOM 2190 C C . ILE A 1 288 ? -3.089 0.449 -21.492 1.00 85.56 288 ILE A C 1
ATOM 2192 O O . ILE A 1 288 ? -3.032 0.767 -22.680 1.00 85.56 288 ILE A O 1
ATOM 2196 N N . ALA A 1 289 ? -1.983 0.305 -20.761 1.00 78.00 289 ALA A N 1
ATOM 2197 C CA . ALA A 1 289 ? -0.648 0.440 -21.334 1.00 78.00 289 ALA A CA 1
ATOM 2198 C C . ALA A 1 289 ? -0.350 -0.688 -22.338 1.00 78.00 289 ALA A C 1
ATOM 2200 O O . ALA A 1 289 ? 0.063 -0.408 -23.463 1.00 78.00 289 ALA A O 1
ATOM 2201 N N . GLU A 1 290 ? -0.631 -1.945 -21.983 1.00 80.38 290 GLU A N 1
ATOM 2202 C CA . GLU A 1 290 ? -0.418 -3.106 -22.860 1.00 80.38 290 GLU A CA 1
ATOM 2203 C C . GLU A 1 290 ? -1.220 -3.015 -24.164 1.00 80.38 290 GLU A C 1
ATOM 2205 O O . GLU A 1 290 ? -0.684 -3.272 -25.246 1.00 80.38 290 GLU A O 1
ATOM 2210 N N . THR A 1 291 ? -2.485 -2.595 -24.082 1.00 81.00 291 THR A N 1
ATOM 2211 C CA . THR A 1 291 ? -3.352 -2.406 -25.260 1.00 81.00 291 THR A CA 1
ATOM 2212 C C . THR A 1 291 ? -2.852 -1.292 -26.183 1.00 81.00 291 THR A C 1
ATOM 2214 O O . THR A 1 291 ? -2.900 -1.434 -27.403 1.00 81.00 291 THR A O 1
ATOM 2217 N N . LYS A 1 292 ? -2.296 -0.203 -25.636 1.00 77.19 292 LYS A N 1
ATOM 2218 C CA . LYS A 1 292 ? -1.668 0.856 -26.446 1.00 77.19 292 LYS A CA 1
ATOM 2219 C C . LYS A 1 292 ? -0.382 0.392 -27.133 1.00 77.19 292 LYS A C 1
ATOM 2221 O O . LYS A 1 292 ? -0.170 0.716 -28.299 1.00 77.19 292 LYS A O 1
ATOM 2226 N N . PHE A 1 293 ? 0.454 -0.379 -26.438 1.00 71.00 293 PHE A N 1
ATOM 2227 C CA . PHE A 1 293 ? 1.694 -0.918 -27.007 1.00 71.00 293 PHE A CA 1
ATOM 2228 C C . PHE A 1 293 ? 1.444 -1.966 -28.096 1.00 71.00 293 PHE A C 1
ATOM 2230 O O . PHE A 1 293 ? 2.186 -2.018 -29.075 1.00 71.00 293 PHE A O 1
ATOM 2237 N N . THR A 1 294 ? 0.407 -2.793 -27.951 1.00 68.31 294 THR A N 1
ATOM 2238 C CA . THR A 1 294 ? 0.015 -3.758 -28.992 1.00 68.31 294 THR A CA 1
ATOM 2239 C C . THR A 1 294 ? -0.562 -3.060 -30.219 1.00 68.31 294 THR A C 1
ATOM 2241 O O . THR A 1 294 ? -0.142 -3.377 -31.328 1.00 68.31 294 THR A O 1
ATOM 2244 N N . ALA A 1 295 ? -1.401 -2.036 -30.040 1.00 66.25 295 ALA A N 1
ATOM 2245 C CA . ALA A 1 295 ? -1.939 -1.248 -31.150 1.00 66.25 295 ALA A CA 1
ATOM 2246 C C . ALA A 1 295 ? -0.858 -0.505 -31.964 1.00 66.25 295 ALA A C 1
ATOM 2248 O O . ALA A 1 295 ? -0.997 -0.352 -33.173 1.00 66.25 295 ALA A O 1
ATOM 2249 N N . GLN A 1 296 ? 0.238 -0.064 -31.334 1.00 57.09 296 GLN A N 1
ATOM 2250 C CA . GLN A 1 296 ? 1.369 0.557 -32.043 1.00 57.09 296 GLN A CA 1
ATOM 2251 C C . GLN A 1 296 ? 2.254 -0.435 -32.810 1.00 57.09 296 GLN A C 1
ATOM 2253 O O . GLN A 1 296 ? 3.032 -0.003 -33.650 1.00 57.09 296 GLN A O 1
ATOM 2258 N N . ARG A 1 297 ? 2.173 -1.739 -32.521 1.00 56.69 297 ARG A N 1
ATOM 2259 C CA . ARG A 1 297 ? 2.960 -2.774 -33.211 1.00 56.69 297 ARG A CA 1
ATOM 2260 C C . ARG A 1 297 ? 2.283 -3.264 -34.500 1.00 56.69 297 ARG A C 1
ATOM 2262 O O . ARG A 1 297 ? 2.929 -3.932 -35.300 1.00 56.69 297 ARG A O 1
ATOM 2269 N N . GLU A 1 298 ? 1.000 -2.957 -34.683 1.00 51.03 298 GLU A N 1
ATOM 2270 C CA . GLU A 1 298 ? 0.214 -3.315 -35.874 1.00 51.03 298 GLU A CA 1
ATOM 2271 C C . GLU A 1 298 ? 0.228 -2.235 -36.978 1.00 51.03 298 GLU A C 1
ATOM 2273 O O . GLU A 1 298 ? -0.395 -2.430 -38.022 1.00 51.03 298 GLU A O 1
ATOM 2278 N N . PHE A 1 299 ? 0.960 -1.133 -36.775 1.00 43.62 299 PHE A N 1
ATOM 2279 C CA . PHE A 1 299 ? 1.239 -0.088 -37.770 1.00 43.62 299 PHE A CA 1
ATOM 2280 C C . PHE A 1 299 ? 2.726 -0.058 -38.131 1.00 43.62 299 PHE A C 1
ATOM 2282 O O . PHE A 1 299 ? 3.023 0.244 -39.309 1.00 43.62 299 PHE A O 1
#

InterPro domains:
  IPR008795 Prominin [PF05478] (67-288)
  IPR008795 Prominin [PTHR22730] (26-297)

Solvent-accessible surface area (backbone atoms only — not comparable to full-atom values): 16924 Å² total; per-residue (Å²): 122,65,71,62,55,52,55,52,52,53,50,52,52,52,52,49,52,53,58,64,48,49,63,56,52,52,52,50,51,51,54,49,51,54,52,52,55,64,72,68,74,83,86,85,88,83,90,83,84,83,87,83,86,81,92,79,86,74,62,64,64,55,51,49,53,50,51,52,49,52,50,51,52,51,50,53,51,52,53,52,49,51,54,54,52,49,53,54,49,51,54,52,54,53,53,49,51,51,53,50,53,50,52,52,51,50,49,53,51,48,50,54,50,51,53,50,49,48,49,65,62,48,48,58,58,50,53,50,50,49,50,50,51,54,51,48,62,72,39,28,41,68,74,46,21,47,56,51,51,50,48,50,35,70,74,69,39,51,57,60,51,54,51,52,51,51,49,51,44,53,52,49,50,53,51,33,53,50,51,54,51,51,50,52,51,51,52,52,49,50,55,51,48,51,54,49,43,52,52,41,51,51,49,40,50,51,50,53,54,51,51,74,67,54,54,88,88,47,45,78,64,48,68,66,65,63,61,84,77,64,70,79,87,79,86,60,66,65,73,75,63,40,61,68,69,57,50,50,67,64,56,58,52,71,61,52,51,50,53,52,53,50,53,54,48,53,63,67,44,46,26,61,51,51,36,53,52,51,53,49,54,52,54,52,54,49,52,54,49,53,55,53,57,54,61,61,70,78,110

Secondary structure (DSSP, 8-state):
-HHHHHHHHHHHHHHHHHHHHHHHHHHHHHHHHHHHHHHS-----------------SSHHHHHHHHHHHHHHHHHHHHHHHHHHHHHHHHHHHHHHHHHHHHHHHHHHHHHHHHHHHHHHHHHHHHHHHHHHHHHHHTHIIIIIHHHHHHHHHHH-HHHHHHHHHHHHHHHHHHHHHHHHHHHHHHHHHHHHHHHHHHHHHHHHHHHHHHHT--TTTHHHHTT--GGG-------HHHHT-HHHHHHHHS-HHHHHHHHHHHHHHHHHHHHHHHHHHHHHHHHHHHHHHHHHHHHH--

Mean predicted aligned error: 20.6 Å

Foldseek 3Di:
DVVVVVVVVVVVVVVVVVVVVVVVVVVVVVVVVVVVVVVPPDDDDDDDDDDDDDDDDDPVVVVVVVVVSVVVVVVVVVVVVVVVVVVVVVVVVVVVVVVVVVVVVVVVVVVVVVVVCCCVVPVVVVVVVVVVVVVVLVVLLVVPVVVVLVVCCVVVVVVVVLVVLVVVLVVLVVVLVVLVVVLVVLVVVVVVLVVVQVVLVVVLVVLVVVLVVDDPVCNVVSVVPDSVVSHDDDDSVVSNPPVVSVVSNVPPSVVSVVVSVVVVVVSVCRSVVVSVVVVVVVVVVVVVVVVVVVVVVVD

Radius of gyration: 72.05 Å; Cα contacts (8 Å, |Δi|>4): 68; chains: 1; bounding box: 131×41×219 Å

Nearest PDB structures (foldseek):
  3ja6-assembly1_H  TM=4.484E-01  e=1.916E+00  Escherichia coli
  3g6b-assembly1_A  TM=3.314E-01  e=1.352E+00  Thermotoga maritima
  8iyj-assembly1_V7  TM=4.298E-01  e=3.051E+00  Mus musculus
  5sxc-assembly1_B  TM=3.828E-01  e=7.297E+00  Homo sapiens
  7sqc-assembly1_1X  TM=2.716E-01  e=5.148E+00  Chlamydomonas reinhardtii

Sequence (299 aa):
MSIKLESTFLAFIVVFICIALVIPSYLIILGILALISSSSSGDEIETGALFPETTKSNWGDKLLVFMTFFAVILCCILIAGMILSNEQSHMAATSSRNVVNCACADIAAWLAVAARELHHSLVPPIDLVFYAYQEDLKNVDTLLGQPILQAIASESGIDLVLDSLADIITESQDLSTKVASLRNISMKAVALAAVASDKINDLAYQIDGLRKQCFPKDTPLCDTLNTHALELKLQFNSILKEQQLLELRTLGVDNLTLAISAAKQELRALPSVILTQTKQIFSETLKIAETKFTAQREF

pLDDT: mean 73.01, std 12.69, range [31.92, 93.06]